Protein AF-A0A8H3IYP2-F1 (afdb_monomer_lite)

Foldseek 3Di:
DQAAPQPRHAQKDFAAPPDDDDDDDDDDDDDDPPGDIKGQWKQFPVRHIHGPVSCLVQDDQQADSPPRDGQWDADPVRDIFGFTWGATPVGTDHRDRCNLVSVVVNVCVVCVLCVLLVVLLVCLLVLVPPVNLVSVVVLVVVPDDPSRDPSLQAFDVSVQRDHSLLSNLVNVNPLSNLVSLQAAAPDDPVLHDVVSVVVCVVSVPDRDDCVVHDGQLCRAGNVRDGSLNSLVVSDDVSVVCSVSVSSHDDPDDDDDDDDDPDDDDDDDDDDDDDDDDDDDDDDDDDDDDDDDDDDDPPVPDDCVVVVVVVVVVVPPD

Radius of gyration: 26.62 Å; chains: 1; bounding box: 70×55×75 Å

Structure (mmCIF, N/CA/C/O backbone):
data_AF-A0A8H3IYP2-F1
#
_entry.id   AF-A0A8H3IYP2-F1
#
loop_
_atom_site.group_PDB
_atom_site.id
_atom_site.type_symbol
_atom_site.label_atom_id
_atom_site.label_alt_id
_atom_site.label_comp_id
_atom_site.label_asym_id
_atom_site.label_entity_id
_atom_site.label_seq_id
_atom_site.pdbx_PDB_ins_code
_atom_site.Cartn_x
_atom_site.Cartn_y
_atom_site.Cartn_z
_atom_site.occupancy
_atom_site.B_iso_or_equiv
_atom_site.auth_seq_id
_atom_site.auth_comp_id
_atom_site.auth_asym_id
_atom_site.auth_atom_id
_atom_site.pdbx_PDB_model_num
ATOM 1 N N . MET A 1 1 ? 21.509 5.510 -29.540 1.00 53.44 1 MET A N 1
ATOM 2 C CA . MET A 1 1 ? 20.209 5.779 -28.902 1.00 53.44 1 MET A CA 1
ATOM 3 C C . MET A 1 1 ? 19.703 4.441 -28.448 1.00 53.44 1 MET A C 1
ATOM 5 O O . MET A 1 1 ? 19.542 3.570 -29.298 1.00 53.44 1 MET A O 1
ATOM 9 N N . ASP A 1 2 ? 19.544 4.271 -27.145 1.00 81.81 2 ASP A N 1
ATOM 10 C CA . ASP A 1 2 ? 18.987 3.042 -26.605 1.00 81.81 2 ASP A CA 1
ATOM 11 C C . ASP A 1 2 ? 17.497 3.020 -26.965 1.00 81.81 2 ASP A C 1
ATOM 13 O O . ASP A 1 2 ? 16.758 3.984 -26.742 1.00 81.81 2 ASP A O 1
ATOM 17 N N . VAL A 1 3 ? 17.093 1.967 -27.671 1.00 94.56 3 VAL A N 1
ATOM 18 C CA . VAL A 1 3 ? 15.732 1.773 -28.180 1.00 94.56 3 VAL A CA 1
ATOM 19 C C . VAL A 1 3 ? 15.100 0.608 -27.443 1.00 94.56 3 VAL A C 1
ATOM 21 O O . VAL A 1 3 ? 15.772 -0.383 -27.153 1.00 94.56 3 VAL A O 1
ATOM 24 N N . CYS A 1 4 ? 13.800 0.697 -27.184 1.00 96.31 4 CYS A N 1
ATOM 25 C CA . CYS A 1 4 ? 13.065 -0.426 -26.627 1.00 96.31 4 CYS A CA 1
ATOM 26 C C . CYS A 1 4 ? 13.088 -1.588 -27.614 1.00 96.31 4 CYS A C 1
ATOM 28 O O . CYS A 1 4 ? 12.770 -1.436 -28.798 1.00 96.31 4 CYS A O 1
ATOM 30 N N . ILE A 1 5 ? 13.436 -2.773 -27.124 1.00 95.31 5 ILE A N 1
ATOM 31 C CA . ILE A 1 5 ? 13.552 -3.950 -27.980 1.00 95.31 5 ILE A CA 1
ATOM 32 C C . ILE A 1 5 ? 12.175 -4.439 -28.459 1.00 95.31 5 ILE A C 1
ATOM 34 O O . ILE A 1 5 ? 12.064 -4.928 -29.587 1.00 95.31 5 ILE A O 1
ATOM 38 N N . THR A 1 6 ? 11.128 -4.231 -27.657 1.00 94.44 6 THR A N 1
ATOM 39 C CA . THR A 1 6 ? 9.745 -4.612 -27.977 1.00 94.44 6 THR A CA 1
ATOM 40 C C . THR A 1 6 ? 9.134 -3.704 -29.043 1.00 94.44 6 THR A C 1
ATOM 42 O O . THR A 1 6 ? 8.748 -4.178 -30.109 1.00 94.44 6 THR A O 1
ATOM 45 N N . CYS A 1 7 ? 9.059 -2.392 -28.794 1.00 95.12 7 CYS A N 1
ATOM 46 C CA . CYS A 1 7 ? 8.334 -1.468 -29.674 1.00 95.12 7 CYS A CA 1
ATOM 47 C C . CYS A 1 7 ? 9.226 -0.747 -30.700 1.00 95.12 7 CYS A C 1
ATOM 49 O O . CYS A 1 7 ? 8.711 -0.062 -31.584 1.00 95.12 7 CYS A O 1
ATOM 51 N N . ARG A 1 8 ? 10.558 -0.887 -30.592 1.00 95.50 8 ARG A N 1
ATOM 52 C CA . ARG A 1 8 ? 11.574 -0.253 -31.458 1.00 95.50 8 ARG A CA 1
ATOM 53 C C . ARG A 1 8 ? 11.562 1.281 -31.458 1.00 95.50 8 ARG A C 1
ATOM 55 O O . ARG A 1 8 ? 12.161 1.888 -32.344 1.00 95.50 8 ARG A O 1
ATOM 62 N N . LYS A 1 9 ? 10.929 1.908 -30.464 1.00 95.00 9 LYS A N 1
ATOM 63 C CA . LYS A 1 9 ? 10.943 3.364 -30.257 1.00 95.00 9 LYS A CA 1
ATOM 64 C C . LYS A 1 9 ? 12.065 3.774 -29.285 1.00 95.00 9 LYS A C 1
ATOM 66 O O . LYS A 1 9 ? 12.528 2.925 -28.517 1.00 95.00 9 LYS A O 1
ATOM 71 N N . PRO A 1 10 ? 12.521 5.041 -29.311 1.00 95.38 10 PRO A N 1
ATOM 72 C CA . PRO A 1 10 ? 13.484 5.554 -28.334 1.00 95.38 10 PRO A CA 1
ATOM 73 C C . PRO A 1 10 ? 12.981 5.385 -26.892 1.00 95.38 10 PRO A C 1
ATOM 75 O O . PRO A 1 10 ? 11.784 5.522 -26.651 1.00 95.38 10 PRO A O 1
ATOM 78 N N . LEU A 1 11 ? 13.882 5.100 -25.946 1.00 95.56 11 LEU A N 1
ATOM 79 C CA . LEU A 1 11 ? 13.580 4.922 -24.511 1.00 95.56 11 LEU A CA 1
ATOM 80 C C . LEU A 1 11 ? 13.362 6.256 -23.783 1.00 95.56 11 LEU A C 1
ATOM 82 O O . LEU A 1 11 ? 14.046 6.586 -22.812 1.00 95.56 11 LEU A O 1
ATOM 86 N N . ILE A 1 12 ? 12.440 7.051 -24.312 1.00 94.44 12 ILE A N 1
ATOM 87 C CA . ILE A 1 12 ? 11.996 8.318 -23.744 1.00 94.44 12 ILE A CA 1
ATOM 88 C C . ILE A 1 12 ? 10.469 8.368 -23.778 1.00 94.44 12 ILE A C 1
ATOM 90 O O . ILE A 1 12 ? 9.851 7.795 -24.680 1.00 94.44 12 ILE A O 1
ATOM 94 N N . LEU A 1 13 ? 9.886 9.078 -22.822 1.00 90.44 13 LEU A N 1
ATOM 95 C CA . LEU A 1 13 ? 8.481 9.467 -22.807 1.00 90.44 13 LEU A CA 1
ATOM 96 C C . LEU A 1 13 ? 8.383 10.961 -23.100 1.00 90.44 13 LEU A C 1
ATOM 98 O O . LEU A 1 13 ? 9.186 11.745 -22.594 1.00 90.44 13 LEU A O 1
ATOM 102 N N . GLU A 1 14 ? 7.412 11.338 -23.924 1.00 89.88 14 GLU A N 1
ATOM 103 C CA . GLU A 1 14 ? 7.020 12.731 -24.142 1.00 89.88 14 GLU A CA 1
ATOM 104 C C . GLU A 1 14 ? 6.009 13.114 -23.055 1.00 89.88 14 GLU A C 1
ATOM 106 O O . GLU A 1 14 ? 5.044 12.386 -22.824 1.00 89.88 14 GLU A O 1
ATOM 111 N N . ILE A 1 15 ? 6.268 14.216 -22.355 1.00 84.81 15 ILE A N 1
ATOM 112 C CA . ILE A 1 15 ? 5.388 14.789 -21.337 1.00 84.81 15 ILE A CA 1
ATOM 113 C C . ILE A 1 15 ? 4.899 16.137 -21.858 1.00 84.81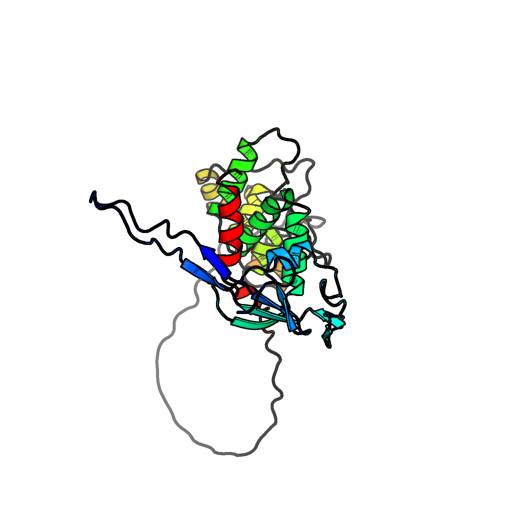 15 ILE A C 1
ATOM 115 O O . ILE A 1 15 ? 5.707 16.987 -22.246 1.00 84.81 15 ILE A O 1
ATOM 119 N N . ASP A 1 16 ? 3.583 16.323 -21.837 1.00 79.69 16 ASP A N 1
ATOM 120 C CA . ASP A 1 16 ? 2.949 17.584 -22.205 1.00 79.69 16 ASP A CA 1
ATOM 121 C C . ASP A 1 16 ? 3.261 18.663 -21.155 1.00 79.69 16 ASP A C 1
ATOM 123 O O . ASP A 1 16 ? 3.161 18.436 -19.947 1.00 79.69 16 ASP A O 1
ATOM 127 N N . SER A 1 17 ? 3.662 19.845 -21.622 1.00 59.38 17 SER A N 1
ATOM 128 C CA . SER A 1 17 ? 4.002 21.009 -20.797 1.00 59.38 17 SER A CA 1
ATOM 129 C C . SER A 1 17 ? 2.741 21.795 -20.402 1.00 59.38 17 SER A C 1
ATOM 131 O O . SER A 1 17 ? 2.656 22.991 -20.661 1.00 59.38 17 SER A O 1
ATOM 133 N N . GLU A 1 18 ? 1.726 21.155 -19.830 1.00 61.28 18 GLU A N 1
ATOM 134 C CA . GLU A 1 18 ? 0.518 21.858 -19.375 1.00 61.28 18 GLU A CA 1
ATOM 135 C C . GLU A 1 18 ? 0.512 21.925 -17.847 1.00 61.28 18 GLU A C 1
ATOM 137 O O . GLU A 1 18 ? 0.140 20.951 -17.204 1.00 61.28 18 GLU A O 1
ATOM 142 N N . ASP A 1 19 ? 1.031 23.035 -17.300 1.00 48.88 19 ASP A N 1
ATOM 143 C CA . ASP A 1 19 ? 0.515 23.762 -16.121 1.00 48.88 19 ASP A CA 1
ATOM 144 C C . ASP A 1 19 ? 1.572 24.762 -15.599 1.00 48.88 19 ASP A C 1
ATOM 146 O O . ASP A 1 19 ? 2.374 24.456 -14.719 1.00 48.88 19 ASP A O 1
ATOM 150 N N . ASP A 1 20 ? 1.563 25.977 -16.155 1.00 44.06 20 ASP A N 1
ATOM 151 C CA . ASP A 1 20 ? 2.059 27.187 -15.482 1.00 44.06 20 ASP A CA 1
ATOM 152 C C . ASP A 1 20 ? 1.095 28.335 -15.862 1.00 44.06 20 ASP A C 1
ATOM 154 O O . ASP A 1 20 ? 1.242 29.008 -16.878 1.00 44.06 20 ASP A O 1
ATOM 158 N N . ASP A 1 21 ? 0.017 28.425 -15.083 1.00 45.16 21 ASP A N 1
ATOM 159 C CA . ASP A 1 21 ? -0.918 29.534 -14.864 1.00 45.16 21 ASP A CA 1
ATOM 160 C C . ASP A 1 21 ? -1.483 30.385 -16.029 1.00 45.16 21 ASP A C 1
ATOM 162 O O . ASP A 1 21 ? -0.825 31.107 -16.778 1.00 45.16 21 ASP A O 1
ATOM 166 N N . GLU A 1 22 ? -2.814 30.436 -16.010 1.00 50.19 22 GLU A N 1
ATOM 167 C CA . GLU A 1 22 ? -3.720 31.420 -16.592 1.00 50.19 22 GLU A CA 1
ATOM 168 C C . GLU A 1 22 ? -3.265 32.886 -16.363 1.00 50.19 22 GLU A C 1
ATOM 170 O O . GLU A 1 22 ? -3.676 33.541 -15.408 1.00 50.19 22 GLU A O 1
ATOM 175 N N . SER A 1 23 ? -2.460 33.472 -17.261 1.00 44.94 23 SER A N 1
ATOM 176 C CA . SER A 1 23 ? -2.461 34.929 -17.475 1.00 44.94 23 SER A CA 1
ATOM 177 C C . SER A 1 23 ? -1.861 35.372 -18.816 1.00 44.94 23 SER A C 1
ATOM 179 O O . SER A 1 23 ? -0.814 34.923 -19.266 1.00 44.94 23 SER A O 1
ATOM 181 N N . THR A 1 24 ? -2.527 36.369 -19.402 1.00 41.47 24 THR A N 1
ATOM 182 C CA . THR A 1 24 ? -2.153 37.203 -20.558 1.00 41.47 24 THR A CA 1
ATOM 183 C C . THR A 1 24 ? -2.273 36.616 -21.967 1.00 41.47 24 THR A C 1
ATOM 185 O O . THR A 1 24 ? -1.383 35.980 -22.515 1.00 41.47 24 THR A O 1
ATOM 188 N N . HIS A 1 25 ? -3.366 37.031 -22.619 1.00 48.06 25 HIS A N 1
ATOM 189 C CA . HIS A 1 25 ? -3.420 37.335 -24.045 1.00 48.06 25 HIS A CA 1
ATOM 190 C C . HIS A 1 25 ? -2.081 37.864 -24.581 1.00 48.06 25 HIS A C 1
ATOM 192 O O . HIS A 1 25 ? -1.650 38.963 -24.226 1.00 48.06 25 HIS A O 1
ATOM 198 N N . SER A 1 26 ? -1.478 37.134 -25.509 1.00 40.88 26 SER A N 1
ATOM 199 C CA . SER A 1 26 ? -0.624 37.700 -26.549 1.00 40.88 26 SER A CA 1
ATOM 200 C C . SER A 1 26 ? -0.686 36.788 -27.763 1.00 40.88 26 SER A C 1
ATOM 202 O O . SER A 1 26 ? -0.233 35.648 -27.748 1.00 40.88 26 SER A O 1
ATOM 204 N N . GLU A 1 27 ? -1.327 37.304 -28.803 1.00 51.56 27 GLU A N 1
ATOM 205 C CA . GLU A 1 27 ? -1.327 36.744 -30.142 1.00 51.56 27 GLU A CA 1
ATOM 206 C C . GLU A 1 27 ? 0.100 36.831 -30.705 1.00 51.56 27 GLU A C 1
ATOM 208 O O . GLU A 1 27 ? 0.514 37.888 -31.170 1.00 51.56 27 GLU A O 1
ATOM 213 N N . ASP A 1 28 ? 0.855 35.734 -30.681 1.00 40.62 28 ASP A N 1
ATOM 214 C CA . ASP A 1 28 ? 1.825 35.459 -31.742 1.00 40.62 28 ASP A CA 1
ATOM 215 C C . ASP A 1 28 ? 2.018 33.951 -31.905 1.00 40.62 28 ASP A C 1
ATOM 217 O O . ASP A 1 28 ? 2.295 33.209 -30.963 1.00 40.62 28 ASP A O 1
ATOM 221 N N . SER A 1 29 ? 1.800 33.484 -33.127 1.00 50.97 29 SER A N 1
ATOM 222 C CA . SER A 1 29 ? 1.869 32.076 -33.486 1.00 50.97 29 SER A CA 1
ATOM 223 C C . SER A 1 29 ? 3.273 31.715 -33.955 1.00 50.97 29 SER A C 1
ATOM 225 O O . SER A 1 29 ? 3.853 32.393 -34.799 1.00 50.97 29 SER A O 1
ATOM 227 N N . SER A 1 30 ? 3.714 30.529 -33.526 1.00 47.69 30 SER A N 1
ATOM 228 C CA . SER A 1 30 ? 4.828 29.713 -34.035 1.00 47.69 30 SER A CA 1
ATOM 229 C C . SER A 1 30 ? 6.214 29.917 -33.394 1.00 47.69 30 SER A C 1
ATOM 231 O O . SER A 1 30 ? 7.026 30.708 -33.865 1.00 47.69 30 SER A O 1
ATOM 233 N N . ARG A 1 31 ? 6.577 29.034 -32.444 1.00 45.34 31 ARG A N 1
ATOM 234 C CA . ARG A 1 31 ? 7.514 27.909 -32.697 1.00 45.34 31 ARG A CA 1
ATOM 235 C C . ARG A 1 31 ? 7.909 27.140 -31.420 1.00 45.34 31 ARG A C 1
ATOM 237 O O . ARG A 1 31 ? 8.557 27.684 -30.539 1.00 45.34 31 ARG A O 1
ATOM 244 N N . SER A 1 32 ? 7.564 25.847 -31.454 1.00 44.62 32 SER A N 1
ATOM 245 C CA . SER A 1 32 ? 8.004 24.711 -30.626 1.00 44.62 32 SER A CA 1
ATOM 246 C C . SER A 1 32 ? 7.851 24.846 -29.113 1.00 44.62 32 SER A C 1
ATOM 248 O O . SER A 1 32 ? 8.834 25.053 -28.405 1.00 44.62 32 SER A O 1
ATOM 250 N N . ASP A 1 33 ? 6.634 24.576 -28.642 1.00 50.75 33 ASP A N 1
ATOM 251 C CA . ASP A 1 33 ? 6.460 23.764 -27.438 1.00 50.75 33 ASP A CA 1
ATOM 252 C C . ASP A 1 33 ? 7.175 22.425 -27.692 1.00 50.75 33 ASP A C 1
ATOM 254 O O . ASP A 1 33 ? 6.684 21.539 -28.394 1.00 50.75 33 ASP A O 1
ATOM 258 N N . ALA A 1 34 ? 8.450 22.361 -27.317 1.00 53.47 34 ALA A N 1
ATOM 259 C CA . ALA A 1 34 ? 9.203 21.124 -27.351 1.00 53.47 34 ALA A CA 1
ATOM 260 C C . ALA A 1 34 ? 8.801 20.376 -26.085 1.00 53.47 34 ALA A C 1
ATOM 262 O O . ALA A 1 34 ? 9.388 20.628 -25.033 1.00 53.47 34 ALA A O 1
ATOM 263 N N . GLY A 1 35 ? 7.779 19.520 -26.199 1.00 63.91 35 GLY A N 1
ATOM 264 C CA . GLY A 1 35 ? 7.311 18.674 -25.104 1.00 63.91 35 GLY A CA 1
ATOM 265 C C . GLY A 1 35 ? 8.494 18.101 -24.326 1.00 63.91 35 GLY A C 1
ATOM 266 O O . GLY A 1 35 ? 9.486 17.635 -24.909 1.00 63.91 35 GLY A O 1
ATOM 267 N N . ARG A 1 36 ? 8.444 18.219 -22.998 1.00 83.69 36 ARG A N 1
ATOM 268 C CA . ARG A 1 36 ? 9.538 17.779 -22.133 1.00 83.69 36 ARG A CA 1
ATOM 269 C C . ARG A 1 36 ? 9.665 16.269 -22.278 1.00 83.69 36 ARG A C 1
ATOM 271 O O . ARG A 1 36 ? 8.714 15.540 -22.032 1.00 83.69 36 ARG A O 1
ATOM 278 N N . THR A 1 37 ? 10.844 15.783 -22.650 1.00 89.69 37 THR A N 1
ATOM 279 C CA . THR A 1 37 ? 11.096 14.337 -22.690 1.00 89.69 37 THR A CA 1
ATOM 280 C C . THR A 1 37 ? 11.787 13.879 -21.417 1.00 89.69 37 THR A C 1
ATOM 282 O O . THR A 1 37 ? 12.681 14.558 -20.906 1.00 89.69 37 THR A O 1
ATOM 285 N N . VAL A 1 38 ? 11.382 12.719 -20.907 1.00 93.00 38 VAL A N 1
ATOM 286 C CA . VAL A 1 38 ? 12.045 12.041 -19.786 1.00 93.00 38 VAL A CA 1
ATOM 287 C C . VAL A 1 38 ? 12.503 10.650 -20.209 1.00 93.00 38 VAL A C 1
ATOM 289 O O . VAL A 1 38 ? 11.898 10.063 -21.107 1.00 93.00 38 VAL A O 1
ATOM 292 N N . PRO A 1 39 ? 13.563 10.095 -19.601 1.00 94.56 39 PRO A N 1
ATOM 293 C CA . PRO A 1 39 ? 13.947 8.708 -19.835 1.00 94.56 39 PRO A CA 1
ATOM 294 C C . PRO A 1 39 ? 12.831 7.727 -19.438 1.00 94.56 39 PRO A C 1
ATOM 296 O O . PRO A 1 39 ? 12.105 7.971 -18.479 1.00 94.56 39 PRO A O 1
ATOM 299 N N . ASP A 1 40 ? 12.734 6.606 -20.151 1.00 95.75 40 ASP A N 1
ATOM 300 C CA . ASP A 1 40 ? 11.951 5.424 -19.757 1.00 95.75 40 ASP A CA 1
ATOM 301 C C . ASP A 1 40 ? 12.688 4.174 -20.233 1.00 95.75 40 ASP A C 1
ATOM 303 O O . ASP A 1 40 ? 12.410 3.611 -21.295 1.00 95.75 40 ASP A O 1
ATOM 307 N N . SER A 1 41 ? 13.724 3.810 -19.477 1.00 96.62 41 SER A N 1
ATOM 308 C CA . SER A 1 41 ? 14.577 2.662 -19.769 1.00 96.62 41 SER A CA 1
ATOM 309 C C . SER A 1 41 ? 14.658 1.734 -18.570 1.00 96.62 41 SER A C 1
ATOM 311 O O . SER A 1 41 ? 15.208 2.096 -17.531 1.00 96.62 41 SER A O 1
ATOM 313 N N . VAL A 1 42 ? 14.216 0.498 -18.774 1.00 96.62 42 VAL A N 1
ATOM 314 C CA . VAL A 1 42 ? 14.491 -0.647 -17.910 1.00 96.62 42 VAL A CA 1
ATOM 315 C C . VAL A 1 42 ? 15.531 -1.531 -18.587 1.00 96.62 42 VAL A C 1
ATOM 317 O O . VAL A 1 42 ? 15.234 -2.190 -19.584 1.00 96.62 42 VAL A O 1
ATOM 320 N N . GLU A 1 43 ? 16.748 -1.553 -18.052 1.00 97.00 43 GLU A N 1
ATOM 321 C CA . GLU A 1 43 ? 17.830 -2.431 -18.504 1.00 97.00 43 GLU A CA 1
ATOM 322 C C . GLU A 1 43 ? 17.920 -3.665 -17.597 1.00 97.00 43 GLU A C 1
ATOM 324 O O . GLU A 1 43 ? 18.298 -3.573 -16.429 1.00 97.00 43 GLU A O 1
ATOM 329 N N . LEU A 1 44 ? 17.589 -4.840 -18.134 1.00 95.75 44 LEU A N 1
ATOM 330 C CA . LEU A 1 44 ? 17.739 -6.110 -17.414 1.00 95.75 44 LEU A CA 1
ATOM 331 C C . LEU A 1 44 ? 19.210 -6.557 -17.375 1.00 95.75 44 LEU A C 1
ATOM 333 O O . LEU A 1 44 ? 20.001 -6.185 -18.235 1.00 95.75 44 LEU A O 1
ATOM 337 N N . THR A 1 45 ? 19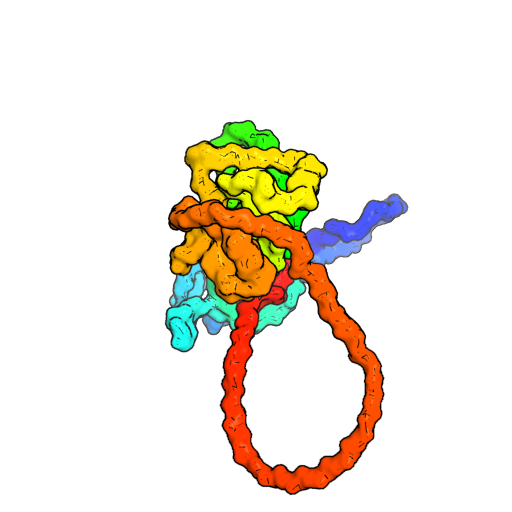.567 -7.473 -16.468 1.00 94.81 45 THR A N 1
ATOM 338 C CA . THR A 1 45 ? 20.939 -8.030 -16.347 1.00 94.81 45 THR A CA 1
ATOM 339 C C . THR A 1 45 ? 21.509 -8.662 -17.623 1.00 94.81 45 THR A C 1
ATOM 341 O O . THR A 1 45 ? 22.723 -8.797 -17.760 1.00 94.81 45 THR A O 1
ATOM 344 N N . CYS A 1 46 ? 20.651 -9.054 -18.566 1.00 94.44 46 CYS A N 1
ATOM 345 C CA . CYS A 1 46 ? 21.052 -9.559 -19.878 1.00 94.44 46 CYS A CA 1
ATOM 346 C C . CYS A 1 46 ? 21.402 -8.452 -20.897 1.00 94.44 46 CYS A C 1
ATOM 348 O O . CYS A 1 46 ? 21.719 -8.774 -22.041 1.00 94.44 46 CYS A O 1
ATOM 350 N N . GLY A 1 47 ? 21.316 -7.174 -20.512 1.00 94.75 47 GLY A N 1
ATOM 351 C CA . GLY A 1 47 ? 21.555 -6.003 -21.364 1.00 94.75 47 GLY A CA 1
ATOM 352 C C . GLY A 1 47 ? 20.395 -5.658 -22.304 1.00 94.75 47 GLY A C 1
ATOM 353 O O . GLY A 1 47 ? 20.556 -4.873 -23.233 1.00 94.75 47 GLY A O 1
ATOM 354 N N . CYS A 1 48 ? 19.225 -6.280 -22.129 1.00 95.56 48 CYS A N 1
ATOM 355 C CA . CYS A 1 48 ? 18.035 -5.933 -22.903 1.00 95.56 48 CYS A CA 1
ATOM 356 C C . CYS A 1 48 ? 17.335 -4.717 -22.287 1.00 95.56 48 CYS A C 1
ATOM 358 O O . CYS A 1 48 ? 17.077 -4.715 -21.084 1.00 95.56 48 CYS A O 1
ATOM 360 N N . HIS A 1 49 ? 16.987 -3.738 -23.128 1.00 96.75 49 HIS A N 1
ATOM 361 C CA . HIS A 1 49 ? 16.305 -2.513 -22.719 1.00 96.75 49 HIS A CA 1
ATOM 362 C C . HIS A 1 49 ? 14.839 -2.481 -23.159 1.00 96.75 49 HIS A C 1
ATOM 364 O O . HIS A 1 49 ? 14.502 -2.788 -24.312 1.00 96.75 49 HIS A O 1
ATOM 370 N N . PHE A 1 50 ? 13.975 -2.036 -22.254 1.00 96.56 50 PHE A N 1
ATOM 371 C CA . PHE A 1 50 ? 12.535 -1.938 -22.460 1.00 96.56 50 PHE A CA 1
ATOM 372 C C . PHE A 1 50 ? 11.994 -0.605 -21.939 1.00 96.56 50 PHE A C 1
ATOM 374 O O . PHE A 1 50 ? 12.529 -0.072 -20.972 1.00 96.56 50 PHE A O 1
ATOM 381 N N . HIS A 1 51 ? 10.910 -0.103 -22.540 1.00 96.38 51 HIS A N 1
ATOM 382 C CA . HIS A 1 51 ? 9.999 0.796 -21.823 1.00 96.38 51 HIS A CA 1
ATOM 383 C C . HIS A 1 51 ? 9.344 0.024 -20.680 1.00 96.38 51 HIS A C 1
ATOM 385 O O . HIS A 1 51 ? 9.105 -1.181 -20.833 1.00 96.38 51 HIS A O 1
ATOM 391 N N . TRP A 1 52 ? 8.998 0.704 -19.589 1.00 94.38 52 TRP A N 1
ATOM 392 C CA . TRP A 1 52 ? 8.307 0.082 -18.458 1.00 94.38 52 TRP A CA 1
ATOM 393 C C . TRP A 1 52 ? 7.055 -0.704 -18.891 1.00 94.38 52 TRP A C 1
ATOM 395 O O . TRP A 1 52 ? 6.965 -1.904 -18.629 1.00 94.38 52 TRP A O 1
ATOM 405 N N . GLU A 1 53 ? 6.144 -0.077 -19.647 1.00 93.62 53 GLU A N 1
ATOM 406 C CA . GLU A 1 53 ? 4.900 -0.731 -20.100 1.00 93.62 53 GLU A CA 1
ATOM 407 C C . GLU A 1 53 ? 5.185 -1.919 -21.036 1.00 93.62 53 GLU A C 1
ATOM 409 O O . GLU A 1 53 ? 4.567 -2.974 -20.924 1.00 93.62 53 GLU A O 1
ATOM 414 N N . CYS A 1 54 ? 6.185 -1.797 -21.919 1.00 95.06 54 CYS A N 1
ATOM 415 C CA . CYS A 1 54 ? 6.566 -2.880 -22.831 1.00 95.06 54 CYS A CA 1
ATOM 416 C C . CYS A 1 54 ? 7.122 -4.105 -22.097 1.00 95.06 54 CYS A C 1
ATOM 418 O O . CYS A 1 54 ? 6.934 -5.230 -22.562 1.00 95.06 54 CYS A O 1
ATOM 420 N N . LEU A 1 55 ? 7.856 -3.894 -21.000 1.00 94.62 55 LEU A N 1
ATOM 421 C CA . LEU A 1 55 ? 8.304 -4.990 -20.149 1.00 94.62 55 LEU A CA 1
ATOM 422 C C . LEU A 1 55 ? 7.117 -5.596 -19.406 1.00 94.62 55 LEU A C 1
ATOM 424 O O . LEU A 1 55 ? 6.984 -6.815 -19.409 1.00 94.62 55 LEU A O 1
ATOM 428 N N . LEU A 1 56 ? 6.261 -4.760 -18.812 1.00 92.31 56 LEU A N 1
ATOM 429 C CA . LEU A 1 56 ? 5.098 -5.195 -18.040 1.00 92.31 56 LEU A CA 1
ATOM 430 C C . LEU A 1 56 ? 4.151 -6.077 -18.869 1.00 92.31 56 LEU A C 1
ATOM 432 O O . LEU A 1 56 ? 3.704 -7.113 -18.386 1.00 92.31 56 LEU A O 1
ATOM 436 N N . ASP A 1 57 ? 3.910 -5.713 -20.130 1.00 91.44 57 ASP A N 1
ATOM 437 C CA . ASP A 1 57 ? 3.070 -6.475 -21.063 1.00 91.44 57 ASP A CA 1
ATOM 438 C C . ASP A 1 57 ? 3.647 -7.836 -21.456 1.00 91.44 57 ASP A C 1
ATOM 440 O O . ASP A 1 57 ? 2.907 -8.793 -21.686 1.00 91.44 57 ASP A O 1
ATOM 444 N N . ALA A 1 58 ? 4.970 -7.919 -21.580 1.00 86.94 58 ALA A N 1
ATOM 445 C CA . ALA A 1 58 ? 5.656 -9.111 -22.065 1.00 86.94 58 ALA A CA 1
ATOM 446 C C . ALA A 1 58 ? 6.203 -9.994 -20.933 1.00 86.94 58 ALA A C 1
ATOM 448 O O . ALA A 1 58 ? 6.747 -11.066 -21.202 1.00 86.94 58 ALA A O 1
ATOM 449 N N . TYR A 1 59 ? 6.118 -9.538 -19.682 1.00 79.94 59 TYR A N 1
ATOM 450 C CA . TYR A 1 59 ? 6.802 -10.155 -18.557 1.00 79.94 59 TYR A CA 1
ATOM 451 C C . TYR A 1 59 ? 6.350 -11.601 -18.326 1.00 79.94 59 TYR A C 1
ATOM 453 O O . TYR A 1 59 ? 5.171 -11.906 -18.143 1.00 79.94 59 TYR A O 1
ATOM 461 N N . SER A 1 60 ? 7.340 -12.492 -18.278 1.00 76.88 60 SER A N 1
ATOM 462 C CA . SER A 1 60 ? 7.207 -13.871 -17.820 1.00 76.88 60 SER A CA 1
ATOM 463 C C . SER A 1 60 ? 8.152 -14.066 -16.635 1.00 76.88 60 SER A C 1
ATOM 465 O O . SER A 1 60 ? 9.287 -13.594 -16.681 1.00 76.88 60 SER A O 1
ATOM 467 N N . MET A 1 61 ? 7.678 -14.708 -15.561 1.00 76.56 61 MET A N 1
ATOM 468 C CA . MET A 1 61 ? 8.245 -14.597 -14.205 1.00 76.56 61 MET A CA 1
ATOM 469 C C . MET A 1 61 ? 9.782 -14.624 -14.094 1.00 76.56 61 MET A C 1
ATOM 471 O O . MET A 1 61 ? 10.352 -13.860 -13.318 1.00 76.56 61 MET A O 1
ATOM 475 N N . ASN A 1 62 ? 10.466 -15.497 -14.830 1.00 87.69 62 ASN A N 1
ATOM 476 C CA . ASN A 1 62 ? 11.893 -15.770 -14.652 1.00 87.69 62 ASN A CA 1
ATOM 477 C C . ASN A 1 62 ? 12.760 -15.560 -15.902 1.00 87.69 62 ASN A C 1
ATOM 479 O O . ASN A 1 62 ? 13.984 -15.683 -15.804 1.00 87.69 62 ASN A O 1
ATOM 483 N N . GLU A 1 63 ? 12.173 -15.218 -17.048 1.00 93.06 63 GLU A N 1
ATOM 484 C CA . GLU A 1 63 ? 12.877 -15.141 -18.331 1.00 93.06 63 GLU A CA 1
ATOM 485 C C . GLU A 1 63 ? 12.700 -13.778 -19.005 1.00 93.06 63 GLU A C 1
ATOM 487 O O . GLU A 1 63 ? 11.624 -13.178 -19.001 1.00 93.06 63 GLU A O 1
ATOM 492 N N . CYS A 1 64 ? 13.779 -13.292 -19.623 1.00 93.81 64 CYS A N 1
ATOM 493 C CA . CYS A 1 64 ? 13.739 -12.101 -20.458 1.00 93.81 64 CYS A CA 1
ATOM 494 C C . CYS A 1 64 ? 12.848 -12.357 -21.686 1.00 93.81 64 CYS A C 1
ATOM 496 O O . CYS A 1 64 ? 13.166 -13.256 -22.472 1.00 93.81 64 CYS A O 1
ATOM 498 N N . PRO A 1 65 ? 11.819 -11.526 -21.938 1.00 92.88 65 PRO A N 1
ATOM 499 C CA . PRO A 1 65 ? 10.876 -11.749 -23.036 1.00 92.88 65 PRO A CA 1
ATOM 500 C C . PRO A 1 65 ? 11.500 -11.619 -24.431 1.00 92.88 65 PRO A C 1
ATOM 502 O O . PRO A 1 65 ? 10.915 -12.057 -25.416 1.00 92.88 65 PRO A O 1
ATOM 505 N N . ASN A 1 66 ? 12.690 -11.020 -24.535 1.00 93.94 66 ASN A N 1
ATOM 506 C CA . ASN A 1 66 ? 13.396 -10.881 -25.804 1.00 93.94 66 ASN A CA 1
ATOM 507 C C . ASN A 1 66 ? 14.368 -12.038 -26.085 1.00 93.94 66 ASN A C 1
ATOM 509 O O . ASN A 1 66 ? 14.336 -12.626 -27.162 1.00 93.94 66 ASN A O 1
ATOM 513 N N . CYS A 1 67 ? 15.279 -12.334 -25.154 1.00 94.00 67 CYS A N 1
ATOM 514 C CA . CYS A 1 67 ? 16.385 -13.265 -25.402 1.00 94.00 67 CYS A CA 1
ATOM 515 C C . CYS A 1 67 ? 16.249 -14.617 -24.688 1.00 94.00 67 CYS A C 1
ATOM 517 O O . CYS A 1 67 ? 17.101 -15.480 -24.889 1.00 94.00 67 CYS A O 1
ATOM 519 N N . GLY A 1 68 ? 15.224 -14.804 -23.847 1.00 92.19 68 GLY A N 1
ATOM 520 C CA . GLY A 1 68 ? 15.015 -16.028 -23.064 1.00 92.19 68 GLY A CA 1
ATOM 521 C C . GLY A 1 68 ? 16.049 -16.252 -21.956 1.00 92.19 68 GLY A C 1
ATOM 522 O O . GLY A 1 68 ? 16.104 -17.326 -21.366 1.00 92.19 68 GLY A O 1
ATOM 523 N N . ALA A 1 69 ? 16.909 -15.268 -21.672 1.00 93.19 69 ALA A N 1
ATOM 524 C CA . ALA A 1 69 ? 17.863 -15.371 -20.575 1.00 93.19 69 ALA A CA 1
ATOM 525 C C . ALA A 1 69 ? 17.126 -15.414 -19.231 1.00 93.19 69 ALA A C 1
ATOM 527 O O . ALA A 1 69 ? 16.189 -14.648 -19.013 1.00 93.19 69 ALA A O 1
ATOM 528 N N . HIS A 1 70 ? 17.589 -16.261 -18.317 1.00 93.38 70 HIS A N 1
ATOM 529 C CA . HIS A 1 70 ? 17.081 -16.299 -16.951 1.00 93.38 70 HIS A CA 1
ATOM 530 C C . HIS A 1 70 ? 17.500 -15.025 -16.199 1.00 93.38 70 HIS A C 1
ATOM 532 O O . HIS A 1 70 ? 18.696 -14.771 -16.041 1.00 93.38 70 HIS A O 1
ATOM 538 N N . ILE A 1 71 ? 16.531 -14.223 -15.752 1.00 92.88 71 ILE A N 1
ATOM 539 C CA . ILE A 1 71 ? 16.763 -12.885 -15.168 1.00 92.88 71 ILE A CA 1
ATOM 540 C C . ILE A 1 71 ? 16.604 -12.834 -13.647 1.00 92.88 71 ILE A C 1
ATOM 542 O O . ILE A 1 71 ? 16.990 -11.838 -13.034 1.00 92.88 71 ILE A O 1
ATOM 546 N N . THR A 1 72 ? 16.078 -13.891 -13.025 1.00 92.88 72 THR A N 1
ATOM 547 C CA . THR A 1 72 ? 15.934 -13.946 -11.567 1.00 92.88 72 THR A CA 1
ATOM 548 C C . THR A 1 72 ? 17.221 -14.414 -10.890 1.00 92.88 72 THR A C 1
ATOM 550 O O . THR A 1 72 ? 17.977 -15.250 -11.398 1.00 92.88 72 THR A O 1
ATOM 553 N N . ARG A 1 73 ? 17.461 -13.881 -9.694 1.00 90.81 73 ARG A N 1
ATOM 554 C CA . ARG A 1 73 ? 18.513 -14.299 -8.765 1.00 90.81 73 ARG A CA 1
ATOM 555 C C . ARG A 1 73 ? 17.870 -14.645 -7.428 1.00 90.81 73 ARG A C 1
ATOM 557 O O . ARG A 1 73 ? 16.891 -14.027 -7.038 1.00 90.81 73 ARG A O 1
ATOM 564 N N . VAL A 1 74 ? 18.443 -15.609 -6.713 1.00 90.19 74 VAL A N 1
ATOM 565 C CA . VAL A 1 74 ? 18.017 -15.953 -5.350 1.00 90.19 74 VAL A CA 1
ATOM 566 C C . VAL A 1 74 ? 18.940 -15.253 -4.349 1.00 90.19 74 VAL A C 1
ATOM 568 O O . VAL A 1 74 ? 20.167 -15.305 -4.488 1.00 90.19 74 VAL A O 1
ATOM 571 N N . THR A 1 75 ? 18.368 -14.541 -3.381 1.00 89.25 75 THR A N 1
ATOM 572 C CA . THR A 1 75 ? 19.096 -13.930 -2.259 1.00 89.25 75 THR A CA 1
ATOM 573 C C . THR A 1 75 ? 19.615 -15.004 -1.295 1.00 89.25 75 THR A C 1
ATOM 575 O O . THR A 1 75 ? 19.223 -16.169 -1.340 1.00 89.25 75 THR A O 1
ATOM 578 N N . SER A 1 76 ? 20.474 -14.617 -0.350 1.00 85.62 76 SER A N 1
ATOM 579 C CA . SER A 1 76 ? 20.882 -15.507 0.748 1.00 85.62 76 SER A CA 1
ATOM 580 C C . SER A 1 76 ? 19.723 -15.927 1.662 1.00 85.62 76 SER A C 1
ATOM 582 O O . SER A 1 76 ? 19.840 -16.935 2.350 1.00 85.62 76 SER A O 1
ATOM 584 N N . THR A 1 77 ? 18.627 -15.160 1.680 1.00 85.88 77 THR A N 1
ATOM 585 C CA . THR A 1 77 ? 17.391 -15.452 2.426 1.00 85.88 77 THR A CA 1
ATOM 586 C C . THR A 1 77 ? 16.452 -16.397 1.668 1.00 85.88 77 THR A C 1
ATOM 588 O O . THR A 1 77 ? 15.472 -16.857 2.244 1.00 85.88 77 THR A O 1
ATOM 591 N N . GLY A 1 78 ? 16.769 -16.746 0.414 1.00 86.88 78 GLY A N 1
ATOM 592 C CA . GLY A 1 78 ? 15.949 -17.623 -0.427 1.00 86.88 78 GLY A CA 1
ATOM 593 C C . GLY A 1 78 ? 14.886 -16.894 -1.255 1.00 86.88 78 GLY A C 1
ATOM 594 O O . GLY A 1 78 ? 14.123 -17.546 -1.963 1.00 86.88 78 GLY A O 1
ATOM 595 N N . GLU A 1 79 ? 14.844 -15.564 -1.199 1.00 87.62 79 GLU A N 1
ATOM 596 C CA . GLU A 1 79 ? 13.900 -14.733 -1.950 1.00 87.62 79 GLU A CA 1
ATOM 597 C C . GLU A 1 79 ? 14.367 -14.558 -3.397 1.00 87.62 79 GLU A C 1
ATOM 599 O O . GLU A 1 79 ? 15.565 -14.453 -3.675 1.00 87.62 79 GLU A O 1
ATOM 604 N N . GLN A 1 80 ? 13.418 -14.538 -4.332 1.00 91.56 80 GLN A N 1
ATOM 605 C CA . GLN A 1 80 ? 13.699 -14.236 -5.732 1.00 91.56 80 GLN A CA 1
ATOM 606 C C . GLN A 1 80 ? 13.683 -12.725 -5.951 1.00 91.56 80 GLN A C 1
ATOM 608 O O . GLN A 1 80 ? 12.830 -12.031 -5.414 1.00 91.56 80 GLN A O 1
ATOM 613 N N . GLN A 1 81 ? 14.627 -12.251 -6.755 1.00 93.75 81 GLN A N 1
ATOM 614 C CA . GLN A 1 81 ? 14.785 -10.848 -7.135 1.00 93.75 81 GLN A CA 1
ATOM 615 C C . GLN A 1 81 ? 15.109 -10.759 -8.626 1.00 93.75 81 GLN A C 1
ATOM 617 O O . GLN A 1 81 ? 15.754 -11.657 -9.185 1.00 93.75 81 GLN A O 1
ATOM 622 N N . ILE A 1 82 ? 14.716 -9.658 -9.257 1.00 93.94 82 ILE A N 1
ATOM 623 C CA . ILE A 1 82 ? 15.081 -9.316 -10.635 1.00 93.94 82 ILE A CA 1
ATOM 624 C C . ILE A 1 82 ? 15.809 -7.984 -10.580 1.00 93.94 82 ILE A C 1
ATOM 626 O O . ILE A 1 82 ? 15.199 -6.945 -10.367 1.00 93.94 82 ILE A O 1
ATOM 630 N N . LEU A 1 83 ? 17.123 -8.016 -10.778 1.00 95.62 83 LEU A N 1
ATOM 631 C CA . LEU A 1 83 ? 17.932 -6.803 -10.741 1.00 95.62 83 LEU A CA 1
ATOM 632 C C . LEU A 1 83 ? 17.927 -6.109 -12.106 1.00 95.62 83 LEU A C 1
ATOM 634 O O . LEU A 1 83 ? 18.141 -6.752 -13.135 1.00 95.62 83 LEU A O 1
ATOM 638 N N . CYS A 1 84 ? 17.724 -4.797 -12.116 1.00 95.69 84 CYS A N 1
ATOM 639 C CA . CYS A 1 84 ? 17.792 -3.979 -13.323 1.00 95.69 84 CYS A CA 1
ATOM 640 C C . CYS A 1 84 ? 18.420 -2.610 -13.047 1.00 95.69 84 CYS A C 1
ATOM 642 O O . CYS A 1 84 ? 18.467 -2.162 -11.899 1.00 95.69 84 CYS A O 1
ATOM 644 N N . ASN A 1 85 ? 18.826 -1.914 -14.107 1.00 97.25 85 ASN A N 1
ATOM 645 C CA . ASN A 1 85 ? 19.035 -0.472 -14.049 1.00 97.25 85 ASN A CA 1
ATOM 646 C C . ASN A 1 85 ? 17.771 0.218 -14.572 1.00 97.25 85 ASN A C 1
ATOM 648 O O . ASN A 1 85 ? 17.378 0.014 -15.723 1.00 97.25 85 ASN A O 1
ATOM 652 N N . LEU A 1 86 ? 17.128 1.017 -13.723 1.00 96.62 86 LEU A N 1
ATOM 653 C CA . LEU A 1 86 ? 15.946 1.800 -14.073 1.00 96.62 86 LEU A CA 1
ATOM 654 C C . LEU A 1 86 ? 16.357 3.258 -14.261 1.00 96.62 86 LEU A C 1
ATOM 656 O O . LEU A 1 86 ? 16.915 3.856 -13.349 1.00 96.62 86 LEU A O 1
ATOM 660 N N . ASN A 1 87 ? 16.074 3.840 -15.421 1.00 96.44 87 ASN A N 1
ATOM 661 C CA . ASN A 1 87 ? 16.276 5.262 -15.675 1.00 96.44 87 ASN A CA 1
ATOM 662 C C . ASN A 1 87 ? 14.940 5.901 -16.051 1.00 96.44 87 ASN A C 1
ATOM 664 O O . ASN A 1 87 ? 14.384 5.585 -17.106 1.00 96.44 87 ASN A O 1
ATOM 668 N N . ASN A 1 88 ? 14.439 6.775 -15.181 1.00 93.56 88 ASN A N 1
ATOM 669 C CA . ASN A 1 88 ? 13.169 7.476 -15.352 1.00 93.56 88 ASN A CA 1
ATOM 670 C C . ASN A 1 88 ? 13.278 8.951 -14.921 1.00 93.56 88 ASN A C 1
ATOM 672 O O . ASN A 1 88 ? 14.378 9.473 -14.737 1.00 93.56 88 ASN A O 1
ATOM 676 N N . GLU A 1 89 ? 12.147 9.642 -14.754 1.00 92.31 89 GLU A N 1
ATOM 677 C CA . GLU A 1 89 ? 12.109 11.030 -14.261 1.00 92.31 89 GLU A CA 1
ATOM 678 C C . GLU A 1 89 ? 12.823 11.219 -12.906 1.00 92.31 89 GLU A C 1
ATOM 680 O O . GLU A 1 89 ? 13.411 12.270 -12.658 1.00 92.31 89 GLU A O 1
ATOM 685 N N . GLY A 1 90 ? 12.838 10.188 -12.056 1.00 90.50 90 GLY A N 1
ATOM 686 C CA . GLY A 1 90 ? 13.553 10.173 -10.778 1.00 90.50 90 GLY A CA 1
ATOM 687 C C . GLY A 1 90 ? 15.065 9.941 -10.893 1.00 90.50 90 GLY A C 1
ATOM 688 O O . GLY A 1 90 ? 15.747 9.876 -9.869 1.00 90.50 90 GLY A O 1
ATOM 689 N N . GLY A 1 91 ? 15.595 9.817 -12.112 1.00 94.00 91 GLY A N 1
ATOM 690 C CA . GLY A 1 91 ? 16.999 9.540 -12.398 1.00 94.00 91 GLY A CA 1
ATOM 691 C C . GLY A 1 91 ? 17.322 8.050 -12.531 1.00 94.00 91 GLY A C 1
ATOM 692 O O . GLY A 1 91 ? 16.440 7.194 -12.603 1.00 94.00 91 GLY A O 1
ATOM 693 N N . LEU A 1 92 ? 18.623 7.749 -12.586 1.00 96.12 92 LEU A N 1
ATOM 694 C CA . LEU A 1 92 ? 19.143 6.390 -12.717 1.00 96.12 92 LEU A CA 1
ATOM 695 C C . LEU A 1 92 ? 19.214 5.693 -11.351 1.00 96.12 92 LEU A C 1
ATOM 697 O O . LEU A 1 92 ? 19.857 6.180 -10.422 1.00 96.12 92 LEU A O 1
ATOM 701 N N . GLN A 1 93 ? 18.605 4.516 -11.267 1.00 97.06 93 GLN A N 1
ATOM 702 C CA . GLN A 1 93 ? 18.633 3.605 -10.130 1.00 97.06 93 GLN A CA 1
ATOM 703 C C . GLN A 1 93 ? 19.293 2.296 -10.575 1.00 97.06 93 GLN A C 1
ATOM 705 O O . GLN A 1 93 ? 18.696 1.502 -11.303 1.00 97.06 93 GLN A O 1
ATOM 710 N N . GLU A 1 94 ? 20.545 2.087 -10.173 1.00 97.12 94 GLU A N 1
ATOM 711 C CA . GLU A 1 94 ? 21.323 0.899 -10.538 1.00 97.12 94 GLU A CA 1
ATOM 712 C C . GLU A 1 94 ? 21.040 -0.272 -9.592 1.00 97.12 94 GLU A C 1
ATOM 714 O O . GLU A 1 94 ? 20.961 -0.096 -8.374 1.00 97.12 94 GLU A O 1
ATOM 719 N N . GLY A 1 95 ? 20.936 -1.484 -10.143 1.00 95.06 95 GLY A N 1
ATOM 720 C CA . GLY A 1 95 ? 20.743 -2.703 -9.351 1.00 95.06 95 GLY A CA 1
ATOM 721 C C . GLY A 1 95 ? 19.455 -2.719 -8.520 1.00 95.06 95 GLY A C 1
ATOM 722 O O . GLY A 1 95 ? 19.435 -3.326 -7.449 1.00 95.06 95 GLY A O 1
ATOM 723 N N . LEU A 1 96 ? 18.399 -2.053 -8.994 1.00 96.00 96 LEU A N 1
ATOM 724 C CA . LEU A 1 96 ? 17.072 -2.077 -8.385 1.00 96.00 96 LEU A CA 1
ATOM 725 C C . LEU A 1 96 ? 16.465 -3.476 -8.521 1.00 96.00 96 LEU A C 1
ATOM 727 O O . LEU A 1 96 ? 16.462 -4.034 -9.617 1.00 96.00 96 LEU A O 1
ATOM 731 N N . ASP A 1 97 ? 15.907 -4.015 -7.435 1.00 95.06 97 ASP A N 1
ATOM 732 C CA . ASP A 1 97 ? 15.018 -5.172 -7.526 1.00 95.06 97 ASP A CA 1
ATOM 733 C C . ASP A 1 97 ? 13.643 -4.725 -8.036 1.00 95.06 97 ASP A C 1
ATOM 735 O O . ASP A 1 97 ? 12.852 -4.126 -7.307 1.00 95.06 97 ASP A O 1
ATOM 739 N N . ILE A 1 98 ? 13.381 -4.981 -9.315 1.00 94.38 98 ILE A N 1
ATOM 740 C CA . ILE A 1 98 ? 12.151 -4.579 -10.008 1.00 94.38 98 ILE A CA 1
ATOM 741 C C . ILE A 1 98 ? 11.016 -5.588 -9.811 1.00 94.38 98 ILE A C 1
ATOM 743 O O . ILE A 1 98 ? 9.874 -5.305 -10.170 1.00 94.38 98 ILE A O 1
ATOM 747 N N . MET A 1 99 ? 11.306 -6.769 -9.250 1.00 93.25 99 MET A N 1
ATOM 748 C CA . MET A 1 99 ? 10.330 -7.852 -9.113 1.00 93.25 99 MET A CA 1
ATOM 749 C C . MET A 1 99 ? 9.096 -7.449 -8.286 1.00 93.25 99 MET A C 1
ATOM 751 O O . MET A 1 99 ? 7.989 -7.702 -8.765 1.00 93.25 99 MET A O 1
ATOM 755 N N . PRO A 1 100 ? 9.219 -6.767 -7.126 1.00 91.44 100 PRO A N 1
ATOM 756 C CA . PRO A 1 100 ? 8.051 -6.293 -6.381 1.00 91.44 100 PRO A CA 1
ATOM 757 C C . PRO A 1 100 ? 7.166 -5.345 -7.201 1.00 91.44 100 PRO A C 1
ATOM 759 O O . PRO A 1 100 ? 5.945 -5.483 -7.193 1.00 91.44 100 PRO A O 1
ATOM 762 N N . LEU A 1 101 ? 7.780 -4.443 -7.976 1.00 92.31 101 LEU A N 1
ATOM 763 C CA . LEU A 1 101 ? 7.063 -3.471 -8.806 1.00 92.31 101 LEU A CA 1
ATOM 764 C C . LEU A 1 101 ? 6.318 -4.149 -9.964 1.00 92.31 101 LEU A C 1
ATOM 766 O O . LEU A 1 101 ? 5.193 -3.773 -10.282 1.00 92.31 101 LEU A O 1
ATOM 770 N N . LEU A 1 102 ? 6.923 -5.168 -10.587 1.00 92.50 102 LEU A N 1
ATOM 771 C CA . LEU A 1 102 ? 6.276 -5.951 -11.645 1.00 92.50 102 LEU A CA 1
ATOM 772 C C . LEU A 1 102 ? 5.089 -6.756 -11.112 1.00 92.50 102 LEU A C 1
ATOM 774 O O . LEU A 1 102 ? 4.046 -6.803 -11.764 1.00 92.50 102 LEU A O 1
ATOM 778 N N . ILE A 1 103 ? 5.236 -7.377 -9.937 1.00 90.88 103 ILE A N 1
ATOM 779 C CA . ILE A 1 103 ? 4.153 -8.122 -9.279 1.00 90.88 103 ILE A CA 1
ATOM 780 C C . ILE A 1 103 ? 2.980 -7.187 -9.000 1.00 90.88 103 ILE A C 1
ATOM 782 O O . ILE A 1 103 ? 1.848 -7.486 -9.376 1.00 90.88 103 ILE A O 1
ATOM 786 N N . GLU A 1 104 ? 3.260 -6.040 -8.387 1.00 90.94 104 GLU A N 1
ATOM 787 C CA . GLU A 1 104 ? 2.249 -5.049 -8.050 1.00 90.94 104 GLU A CA 1
ATOM 788 C C . GLU A 1 104 ? 1.534 -4.506 -9.292 1.00 90.94 104 GLU A C 1
ATOM 790 O O . GLU A 1 104 ? 0.303 -4.542 -9.363 1.00 90.94 104 GLU A O 1
ATOM 795 N N . ALA A 1 105 ? 2.284 -4.051 -10.297 1.00 90.88 105 ALA A N 1
ATOM 796 C CA . ALA A 1 105 ? 1.708 -3.492 -11.515 1.00 90.88 105 ALA A CA 1
ATOM 797 C C . ALA A 1 105 ? 0.896 -4.536 -12.301 1.00 90.88 105 ALA A C 1
ATOM 799 O O . ALA A 1 105 ? -0.192 -4.230 -12.793 1.00 90.88 105 ALA A O 1
ATOM 800 N N . SER A 1 106 ? 1.372 -5.783 -12.368 1.00 90.38 106 SER A N 1
ATOM 801 C CA . SER A 1 106 ? 0.651 -6.892 -13.004 1.00 90.38 106 SER A CA 1
ATOM 802 C C . SER A 1 106 ? -0.649 -7.229 -12.264 1.00 90.38 106 SER A C 1
ATOM 804 O O . SER A 1 106 ? -1.708 -7.382 -12.885 1.00 90.38 106 SER A O 1
ATOM 806 N N . TYR A 1 107 ? -0.612 -7.255 -10.929 1.00 90.62 107 TYR A N 1
ATOM 807 C CA . TYR A 1 107 ? -1.800 -7.466 -10.102 1.00 90.62 107 TYR A CA 1
ATOM 808 C C . TYR A 1 107 ? -2.819 -6.329 -10.294 1.00 90.62 107 TYR A C 1
ATOM 810 O O . TYR A 1 107 ? -3.985 -6.594 -10.568 1.00 90.62 107 TYR A O 1
ATOM 818 N N . MET A 1 108 ? -2.383 -5.065 -10.290 1.00 90.19 108 MET A N 1
ATOM 819 C CA . MET A 1 108 ? -3.241 -3.883 -10.506 1.00 90.19 108 MET A CA 1
ATOM 820 C C . MET A 1 108 ? -3.803 -3.741 -11.923 1.00 90.19 108 MET A C 1
ATOM 822 O O . MET A 1 108 ? -4.806 -3.045 -12.138 1.00 90.19 108 MET A O 1
ATOM 826 N N . LYS A 1 109 ? -3.149 -4.359 -12.907 1.00 88.50 109 LYS A N 1
ATOM 827 C CA . LYS A 1 109 ? -3.664 -4.486 -14.272 1.00 88.50 109 LYS A CA 1
ATOM 828 C C . LYS A 1 109 ? -4.754 -5.553 -14.356 1.00 88.50 109 LYS A C 1
ATOM 830 O O . LYS A 1 109 ? -5.727 -5.359 -15.079 1.00 88.50 109 LYS A O 1
ATOM 835 N N . THR A 1 110 ? -4.595 -6.636 -13.599 1.00 90.19 110 THR A N 1
ATOM 836 C CA . THR A 1 110 ? -5.523 -7.775 -13.571 1.00 90.19 110 THR A CA 1
ATOM 837 C C . THR A 1 110 ? -6.774 -7.491 -12.738 1.00 90.19 110 THR A C 1
ATOM 839 O O . THR A 1 110 ? -7.864 -7.858 -13.163 1.00 90.19 110 THR A O 1
ATOM 842 N N . TYR A 1 111 ? -6.620 -6.802 -11.604 1.00 90.38 111 TYR A N 1
ATOM 843 C CA . TYR A 1 111 ? -7.687 -6.495 -10.645 1.00 90.38 111 TYR A CA 1
ATOM 844 C C . TYR A 1 111 ? -7.815 -4.975 -10.449 1.00 90.38 111 TYR A C 1
ATOM 846 O O . TYR A 1 111 ? -7.372 -4.421 -9.438 1.00 90.38 111 TYR A O 1
ATOM 854 N N . PRO A 1 112 ? -8.329 -4.238 -11.450 1.00 89.50 112 PRO A N 1
ATOM 855 C CA . PRO A 1 112 ? -8.468 -2.788 -11.364 1.00 89.50 112 PRO A CA 1
ATOM 856 C C . PRO A 1 112 ? -9.430 -2.319 -10.260 1.00 89.50 112 PRO A C 1
ATOM 858 O O . PRO A 1 112 ? -9.280 -1.194 -9.787 1.00 89.50 112 PRO A O 1
ATOM 861 N N . GLU A 1 113 ? -10.390 -3.147 -9.854 1.00 85.94 113 GLU A N 1
ATOM 862 C CA . GLU A 1 113 ? -11.333 -2.898 -8.761 1.00 85.94 113 GLU A CA 1
ATOM 863 C C . GLU A 1 113 ? -10.627 -2.775 -7.402 1.00 85.94 113 GLU A C 1
ATOM 865 O O . GLU A 1 113 ? -10.952 -1.889 -6.613 1.00 85.94 113 GLU A O 1
ATOM 870 N N . GLU A 1 114 ? -9.572 -3.562 -7.172 1.00 90.50 114 GLU A N 1
ATOM 871 C CA . GLU A 1 114 ? -8.801 -3.595 -5.919 1.00 90.50 114 GLU A CA 1
ATOM 872 C C . GLU A 1 114 ? -8.053 -2.280 -5.640 1.00 90.50 114 GLU A C 1
ATOM 874 O O . GLU A 1 114 ? -7.660 -2.007 -4.504 1.00 90.50 114 GLU A O 1
ATOM 879 N N . ARG A 1 115 ? -7.874 -1.423 -6.657 1.00 90.69 115 ARG A N 1
ATOM 880 C CA . ARG A 1 115 ? -7.151 -0.142 -6.539 1.00 90.69 115 ARG A CA 1
ATOM 881 C C . ARG A 1 115 ? -7.712 0.735 -5.431 1.00 90.69 115 ARG A C 1
ATOM 883 O O . ARG A 1 115 ? -6.944 1.353 -4.699 1.00 90.69 115 ARG A O 1
ATOM 890 N N . ARG A 1 116 ? -9.041 0.774 -5.303 1.00 91.50 116 ARG A N 1
ATOM 891 C CA . ARG A 1 116 ? -9.713 1.587 -4.286 1.00 91.50 116 ARG A CA 1
ATOM 892 C C . ARG A 1 116 ? -9.414 1.056 -2.885 1.00 91.50 116 ARG A C 1
ATOM 894 O O . ARG A 1 116 ? -9.038 1.824 -2.010 1.00 91.50 116 ARG A O 1
ATOM 901 N N . GLY A 1 117 ? -9.510 -0.258 -2.683 1.00 93.75 117 GLY A N 1
ATOM 902 C CA . GLY A 1 117 ? -9.161 -0.882 -1.408 1.00 93.75 117 GLY A CA 1
ATOM 903 C C . GLY A 1 117 ? -7.706 -0.616 -1.014 1.00 93.75 117 GLY A C 1
ATOM 904 O O . GLY A 1 117 ? -7.431 -0.229 0.122 1.00 93.75 117 GLY A O 1
ATOM 905 N N . ARG A 1 118 ? -6.770 -0.755 -1.961 1.00 94.44 118 ARG A N 1
ATOM 906 C CA . ARG A 1 118 ? -5.340 -0.519 -1.702 1.00 94.44 118 ARG A CA 1
ATOM 907 C C . ARG A 1 118 ? -5.032 0.928 -1.348 1.00 94.44 118 ARG A C 1
ATOM 909 O O . ARG A 1 118 ? -4.387 1.153 -0.330 1.00 94.44 118 ARG A O 1
ATOM 916 N N . ALA A 1 119 ? -5.551 1.883 -2.119 1.00 94.44 119 ALA A N 1
ATOM 917 C CA . ALA A 1 119 ? -5.383 3.303 -1.818 1.00 94.44 119 ALA A CA 1
ATOM 918 C C . ALA A 1 119 ? -5.920 3.647 -0.417 1.00 94.44 119 ALA A C 1
ATOM 920 O O . ALA A 1 119 ? -5.277 4.366 0.339 1.00 94.44 119 ALA A O 1
ATOM 921 N N . PHE A 1 120 ? -7.052 3.058 -0.015 1.00 96.19 120 PHE A N 1
ATOM 922 C CA . PHE A 1 120 ? -7.606 3.265 1.324 1.00 96.19 120 PHE A CA 1
ATOM 923 C C . PHE A 1 120 ? -6.679 2.755 2.445 1.00 96.19 120 PHE A C 1
ATOM 925 O O . PHE A 1 120 ? -6.524 3.415 3.475 1.00 96.19 120 PHE A O 1
ATOM 932 N N . VAL A 1 121 ? -6.042 1.593 2.259 1.00 96.69 121 VAL A N 1
ATOM 933 C CA . VAL A 1 121 ? -5.058 1.046 3.215 1.00 96.69 121 VAL A CA 1
ATOM 934 C C . VAL A 1 121 ? -3.783 1.893 3.249 1.00 96.69 121 VAL A C 1
ATOM 936 O O . VAL A 1 121 ? -3.229 2.106 4.327 1.00 96.69 121 VAL A O 1
ATOM 939 N N . GLU A 1 122 ? -3.337 2.398 2.100 1.00 95.69 122 GLU A N 1
ATOM 940 C CA . GLU A 1 122 ? -2.175 3.282 1.988 1.00 95.69 122 GLU A CA 1
ATOM 941 C C . GLU A 1 122 ? -2.410 4.608 2.717 1.00 95.69 122 GLU A C 1
ATOM 943 O O . GLU A 1 122 ? -1.651 4.929 3.632 1.00 95.69 122 GLU A O 1
ATOM 948 N N . PHE A 1 123 ? -3.522 5.302 2.452 1.00 97.12 123 PHE A N 1
ATOM 949 C CA . PHE A 1 123 ? -3.885 6.528 3.174 1.00 97.12 123 PHE A CA 1
ATOM 950 C C . PHE A 1 123 ? -4.010 6.302 4.684 1.00 97.12 123 PHE A C 1
ATOM 952 O O . PHE A 1 123 ? -3.592 7.146 5.481 1.00 97.12 123 PHE A O 1
ATOM 959 N N . ALA A 1 124 ? -4.498 5.131 5.107 1.00 97.38 124 ALA A N 1
ATOM 960 C CA . ALA A 1 124 ? -4.516 4.767 6.521 1.00 97.38 124 ALA A CA 1
ATOM 961 C C . ALA A 1 124 ? -3.102 4.642 7.122 1.00 97.38 124 ALA A C 1
ATOM 963 O O . ALA A 1 124 ? -2.860 5.041 8.269 1.00 97.38 124 ALA A O 1
ATOM 964 N N . GLY A 1 125 ? -2.160 4.103 6.346 1.00 96.50 125 GLY A N 1
ATOM 965 C CA . GLY A 1 125 ? -0.741 4.024 6.685 1.00 96.50 125 GLY A CA 1
ATOM 966 C C . GLY A 1 125 ? -0.014 5.371 6.635 1.00 96.50 125 GLY A C 1
ATOM 967 O O . GLY A 1 125 ? 0.923 5.571 7.404 1.00 96.50 125 GLY A O 1
ATOM 968 N N . GLU A 1 126 ? -0.447 6.316 5.807 1.00 96.75 126 GLU A N 1
ATOM 969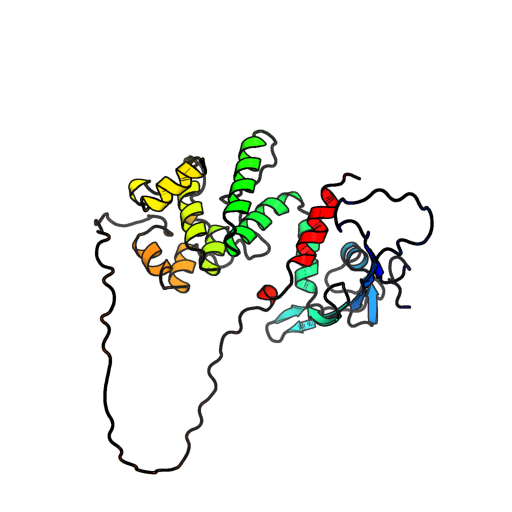 C CA . GLU A 1 126 ? 0.123 7.671 5.733 1.00 96.75 126 GLU A CA 1
ATOM 970 C C . GLU A 1 126 ? -0.477 8.633 6.764 1.00 96.75 126 GLU A C 1
ATOM 972 O O . GLU A 1 126 ? 0.154 9.618 7.144 1.00 96.75 126 GLU A O 1
ATOM 977 N N . GLY A 1 127 ? -1.677 8.329 7.263 1.00 95.88 127 GLY A N 1
ATOM 978 C CA . GLY A 1 127 ? -2.398 9.205 8.180 1.00 95.88 127 GLY A CA 1
ATOM 979 C C . GLY A 1 127 ? -3.265 10.243 7.468 1.00 95.88 127 GLY A C 1
ATOM 980 O O . GLY A 1 127 ? -3.716 11.188 8.118 1.00 95.88 127 GLY A O 1
ATOM 981 N N . ASP A 1 128 ? -3.510 10.081 6.164 1.00 96.38 128 ASP A N 1
ATOM 982 C CA . ASP A 1 128 ? -4.334 10.993 5.372 1.00 96.38 128 ASP A CA 1
ATOM 983 C C . ASP A 1 128 ? -5.829 10.730 5.601 1.00 96.38 128 ASP A C 1
ATOM 985 O O . ASP A 1 128 ? -6.527 10.060 4.839 1.00 96.38 128 ASP A O 1
ATOM 989 N N . VAL A 1 129 ? -6.320 11.274 6.712 1.00 92.88 129 VAL A N 1
ATOM 990 C CA . VAL A 1 129 ? -7.718 11.153 7.136 1.00 92.88 129 VAL A CA 1
ATOM 991 C C . VAL A 1 129 ? -8.684 11.772 6.121 1.00 92.88 129 VAL A C 1
ATOM 993 O O . VAL A 1 129 ? -9.789 11.259 5.967 1.00 92.88 129 VAL A O 1
ATOM 996 N N . ILE A 1 130 ? -8.294 12.848 5.430 1.00 92.44 130 ILE A N 1
ATOM 997 C CA . ILE A 1 130 ? -9.190 13.549 4.501 1.00 92.44 130 ILE A CA 1
ATOM 998 C C . ILE A 1 130 ? -9.441 12.680 3.273 1.00 92.44 130 ILE A C 1
ATOM 1000 O O . ILE A 1 130 ? -10.598 12.385 2.976 1.00 92.44 130 ILE A O 1
ATOM 1004 N N . SER A 1 131 ? -8.377 12.168 2.651 1.00 94.31 131 SER A N 1
ATOM 1005 C CA . SER A 1 131 ? -8.501 11.267 1.502 1.00 94.31 131 SER A CA 1
ATOM 1006 C C . SER A 1 131 ? -9.292 10.002 1.850 1.00 94.31 131 SER A C 1
ATOM 1008 O O . SER A 1 131 ? -10.146 9.571 1.077 1.00 94.31 131 SER A O 1
ATOM 1010 N N . MET A 1 132 ? -9.103 9.438 3.051 1.00 93.94 132 MET A N 1
ATOM 1011 C CA . MET A 1 132 ? -9.916 8.305 3.516 1.00 93.94 132 MET A CA 1
ATOM 1012 C C . MET A 1 132 ? -11.410 8.641 3.613 1.00 93.94 132 MET A C 1
ATOM 1014 O O . MET A 1 132 ? -12.252 7.819 3.254 1.00 93.94 132 MET A O 1
ATOM 1018 N N . ILE A 1 133 ? -11.753 9.820 4.130 1.00 91.50 133 ILE A N 1
ATOM 1019 C CA . ILE A 1 133 ? -13.145 10.254 4.296 1.00 91.50 133 ILE A CA 1
ATOM 1020 C C . ILE A 1 133 ? -13.803 10.506 2.950 1.00 91.50 133 ILE A C 1
ATOM 1022 O O . ILE A 1 133 ? -14.932 10.059 2.745 1.00 91.50 133 ILE A O 1
ATOM 1026 N N . ASP A 1 134 ? -13.103 11.173 2.039 1.00 91.62 134 ASP A N 1
ATOM 1027 C CA . ASP A 1 134 ? -13.603 11.434 0.693 1.00 91.62 134 ASP A CA 1
ATOM 1028 C C . ASP A 1 134 ? -13.893 10.113 -0.030 1.00 91.62 134 ASP A C 1
ATOM 1030 O O . ASP A 1 134 ? -14.995 9.919 -0.545 1.00 91.62 134 ASP A O 1
ATOM 1034 N N . MET A 1 135 ? -12.991 9.130 0.077 1.00 91.31 135 MET A N 1
ATOM 1035 C CA . MET A 1 135 ? -13.223 7.790 -0.469 1.00 91.31 135 MET A CA 1
ATOM 1036 C C . MET A 1 135 ? -14.441 7.087 0.136 1.00 91.31 135 MET A C 1
ATOM 1038 O O . MET A 1 135 ? -15.150 6.394 -0.592 1.00 91.31 135 MET A O 1
ATOM 1042 N N . LEU A 1 136 ? -14.686 7.223 1.443 1.00 89.69 136 LEU A N 1
ATOM 1043 C CA . LEU A 1 136 ? -15.848 6.620 2.109 1.00 89.69 136 LEU A CA 1
ATOM 1044 C C . LEU A 1 136 ? -17.163 7.308 1.720 1.00 89.69 136 LEU A C 1
ATOM 1046 O O . LEU A 1 136 ? -18.194 6.644 1.626 1.00 89.69 136 LEU A O 1
ATOM 1050 N N . ARG A 1 137 ? -17.140 8.625 1.492 1.00 87.19 137 ARG A N 1
ATOM 1051 C CA . ARG A 1 137 ? -18.309 9.391 1.039 1.00 87.19 137 ARG A CA 1
ATOM 1052 C C . ARG A 1 137 ? -18.695 9.018 -0.381 1.00 87.19 137 ARG A C 1
ATOM 1054 O O . ARG A 1 137 ? -19.850 8.679 -0.614 1.00 87.19 137 ARG A O 1
ATOM 1061 N N . GLU A 1 138 ? -17.720 8.985 -1.284 1.00 85.25 138 GLU A N 1
ATOM 1062 C CA . GLU A 1 138 ? -17.920 8.522 -2.658 1.00 85.25 138 GLU A CA 1
ATOM 1063 C C . GLU A 1 138 ? -18.524 7.102 -2.680 1.00 85.25 138 GLU A C 1
ATOM 1065 O O . GLU A 1 138 ? -19.427 6.819 -3.457 1.00 85.25 138 GLU A O 1
ATOM 1070 N N . ASP A 1 139 ? -18.079 6.202 -1.791 1.00 79.44 139 ASP A N 1
ATOM 1071 C CA . ASP A 1 139 ? -18.585 4.819 -1.731 1.00 79.44 139 ASP A CA 1
ATOM 1072 C C . ASP A 1 139 ? -20.042 4.746 -1.244 1.00 79.44 139 ASP A C 1
ATOM 1074 O O . ASP A 1 139 ? -20.823 3.913 -1.704 1.00 79.44 139 ASP A O 1
ATOM 1078 N N . ALA A 1 140 ? -20.436 5.653 -0.345 1.00 74.69 140 ALA A N 1
ATOM 1079 C CA . ALA A 1 140 ? -21.812 5.770 0.128 1.00 74.69 140 ALA A CA 1
ATOM 1080 C C . ALA A 1 140 ? -22.753 6.403 -0.918 1.00 74.69 140 ALA A C 1
ATOM 1082 O O . ALA A 1 140 ? -23.936 6.054 -0.964 1.00 74.69 140 ALA A O 1
ATOM 1083 N N . GLU A 1 141 ? -22.245 7.323 -1.743 1.00 70.62 141 GLU A N 1
ATOM 1084 C CA . GLU A 1 141 ? -22.998 8.009 -2.803 1.00 70.62 141 GLU A CA 1
ATOM 1085 C C . GLU A 1 141 ? -23.229 7.122 -4.036 1.00 70.62 141 GLU A C 1
ATOM 1087 O O . GLU A 1 141 ? -24.321 7.147 -4.608 1.00 70.62 141 GLU A O 1
ATOM 1092 N N . ASP A 1 142 ? -22.267 6.259 -4.378 1.00 65.38 142 ASP A N 1
ATOM 1093 C CA . ASP A 1 142 ? -22.353 5.285 -5.482 1.00 65.38 142 ASP A CA 1
ATOM 1094 C C . ASP A 1 142 ? -23.270 4.077 -5.176 1.00 65.38 142 ASP A C 1
ATOM 1096 O O . ASP A 1 142 ? -23.298 3.073 -5.903 1.00 65.38 142 ASP A O 1
ATOM 1100 N N . GLY A 1 143 ? -24.047 4.167 -4.091 1.00 52.50 143 GLY A N 1
ATOM 1101 C CA . GLY A 1 143 ? -24.926 3.127 -3.580 1.00 52.50 143 GLY A CA 1
ATOM 1102 C C . GLY A 1 143 ? -25.769 2.465 -4.673 1.00 52.50 143 GLY A C 1
ATOM 1103 O O . GLY A 1 143 ? -26.672 3.090 -5.228 1.00 52.50 143 GLY A O 1
ATOM 1104 N N . ASN A 1 144 ? -25.513 1.163 -4.892 1.00 43.81 144 ASN A N 1
ATOM 1105 C CA . ASN A 1 144 ? -26.260 0.190 -5.718 1.00 43.81 144 ASN A CA 1
ATOM 1106 C C . ASN A 1 144 ? -25.582 -0.316 -7.020 1.00 43.81 144 ASN A C 1
ATOM 1108 O O . ASN A 1 144 ? -26.233 -1.002 -7.812 1.00 43.81 144 ASN A O 1
ATOM 1112 N N . GLY A 1 145 ? -24.283 -0.085 -7.238 1.00 39.78 145 GLY A N 1
ATOM 1113 C CA . GLY A 1 145 ? -23.486 -0.826 -8.233 1.00 39.78 145 GLY A CA 1
ATOM 1114 C C . GLY A 1 145 ? -22.781 -2.036 -7.607 1.00 39.78 145 GLY A C 1
ATOM 1115 O O . GLY A 1 145 ? -22.000 -1.868 -6.681 1.00 39.78 145 GLY A O 1
ATOM 1116 N N . GLY A 1 146 ? -23.056 -3.255 -8.080 1.00 42.12 146 GLY A N 1
ATOM 1117 C CA . GLY A 1 146 ? -22.678 -4.538 -7.455 1.00 42.12 146 GLY A CA 1
ATOM 1118 C C . GLY A 1 146 ? -21.188 -4.894 -7.307 1.00 42.12 146 GLY A C 1
ATOM 1119 O O . GLY A 1 146 ? -20.919 -6.057 -7.034 1.00 42.12 146 GLY A O 1
ATOM 1120 N N . ASP A 1 147 ? -20.264 -3.936 -7.429 1.00 53.56 147 ASP A N 1
ATOM 1121 C CA . ASP A 1 147 ? -18.805 -4.134 -7.342 1.00 53.56 147 ASP A CA 1
ATOM 1122 C C . ASP A 1 147 ? -18.118 -3.204 -6.308 1.00 53.56 147 ASP A C 1
ATOM 1124 O O . ASP A 1 147 ? -16.906 -2.997 -6.359 1.00 53.56 147 ASP A O 1
ATOM 1128 N N . SER A 1 148 ? -18.860 -2.614 -5.359 1.00 70.19 148 SER A N 1
ATOM 1129 C CA . SER A 1 148 ? -18.246 -1.822 -4.275 1.00 70.19 148 SER A CA 1
ATOM 1130 C C . SER A 1 148 ? -17.507 -2.740 -3.287 1.00 70.19 148 SER A C 1
ATOM 1132 O O . SER A 1 148 ? -18.089 -3.632 -2.659 1.00 70.19 148 SER A O 1
ATOM 1134 N N . ILE A 1 149 ? -16.192 -2.540 -3.182 1.00 81.94 149 ILE A N 1
ATOM 1135 C CA . ILE A 1 149 ? -15.327 -3.181 -2.188 1.00 81.94 149 ILE A CA 1
ATOM 1136 C C . ILE A 1 149 ? -15.638 -2.584 -0.812 1.00 81.94 149 ILE A C 1
ATOM 1138 O O . ILE A 1 149 ? -15.621 -1.369 -0.651 1.00 81.94 149 ILE A O 1
ATOM 1142 N N . ASP A 1 150 ? -15.833 -3.428 0.208 1.00 90.75 150 ASP A N 1
ATOM 1143 C CA . ASP A 1 150 ? -15.978 -2.981 1.604 1.00 90.75 150 ASP A CA 1
ATOM 1144 C C . ASP A 1 150 ? -14.640 -2.412 2.113 1.00 90.75 150 ASP A C 1
ATOM 1146 O O . ASP A 1 150 ? -13.819 -3.133 2.683 1.00 90.75 150 ASP A O 1
ATOM 1150 N N . LEU A 1 151 ? -14.402 -1.115 1.882 1.00 92.88 151 LEU A N 1
ATOM 1151 C CA . LEU A 1 151 ? -13.138 -0.428 2.189 1.00 92.88 151 LEU A CA 1
ATOM 1152 C C . LEU A 1 151 ? -12.718 -0.582 3.654 1.00 92.88 151 LEU A C 1
ATOM 1154 O O . LEU A 1 151 ? -11.544 -0.790 3.957 1.00 92.88 151 LEU A O 1
ATOM 1158 N N . LEU A 1 152 ? -13.686 -0.540 4.573 1.00 93.69 152 LEU A N 1
ATOM 1159 C CA . LEU A 1 152 ? -13.443 -0.642 6.012 1.00 93.69 152 LEU A CA 1
ATOM 1160 C C . LEU A 1 152 ? -12.913 -2.020 6.433 1.00 93.69 152 LEU A C 1
ATOM 1162 O O . LEU A 1 152 ? -12.277 -2.139 7.485 1.00 93.69 152 LEU A O 1
ATOM 1166 N N . ARG A 1 153 ? -13.180 -3.063 5.639 1.00 94.81 153 ARG A N 1
ATOM 1167 C CA . ARG A 1 153 ? -12.767 -4.453 5.907 1.00 94.81 153 ARG A CA 1
ATOM 1168 C C . ARG A 1 153 ? -11.833 -5.024 4.853 1.00 94.81 153 ARG A C 1
ATOM 1170 O O . ARG A 1 153 ? -11.432 -6.180 4.980 1.00 94.81 153 ARG A O 1
ATOM 1177 N N . TYR A 1 154 ? -11.483 -4.230 3.850 1.00 95.50 154 TYR A N 1
ATOM 1178 C CA . TYR A 1 154 ? 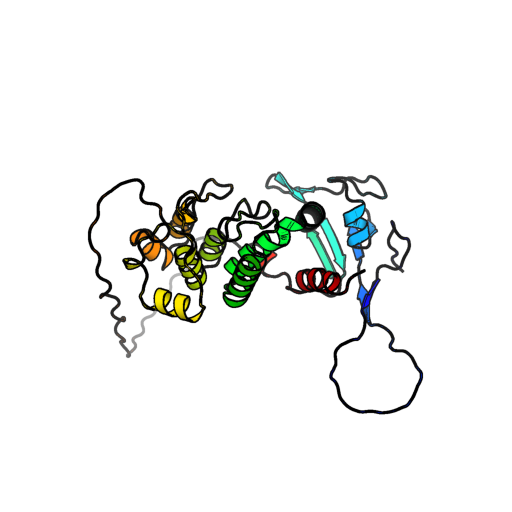-10.557 -4.619 2.807 1.00 95.50 154 TYR A CA 1
ATOM 1179 C C . TYR A 1 154 ? -9.210 -5.041 3.412 1.00 95.50 154 TYR A C 1
ATOM 1181 O O . TYR A 1 154 ? -8.707 -4.437 4.367 1.00 95.50 154 TYR A O 1
ATOM 1189 N N . GLN A 1 155 ? -8.651 -6.117 2.862 1.00 95.88 155 GLN A N 1
ATOM 1190 C CA . GLN A 1 155 ? -7.354 -6.667 3.232 1.00 95.88 155 GLN A CA 1
ATOM 1191 C C . GLN A 1 155 ? -6.511 -6.737 1.972 1.00 95.88 155 GLN A C 1
ATOM 1193 O O . GLN A 1 155 ? -6.878 -7.451 1.047 1.00 95.88 155 GLN A O 1
ATOM 1198 N N . ASP A 1 156 ? -5.397 -6.014 1.946 1.00 95.12 156 ASP A N 1
ATOM 1199 C CA . ASP A 1 156 ? -4.562 -5.914 0.756 1.00 95.12 156 ASP A CA 1
ATOM 1200 C C . ASP A 1 156 ? -3.701 -7.178 0.577 1.00 95.12 156 ASP A C 1
ATOM 1202 O O . ASP A 1 156 ? -2.806 -7.432 1.395 1.00 95.12 156 ASP A O 1
ATOM 1206 N N . PRO A 1 157 ? -3.912 -7.973 -0.490 1.00 93.00 157 PRO A N 1
ATOM 1207 C CA . PRO A 1 157 ? -3.146 -9.197 -0.710 1.00 93.00 157 PRO A CA 1
ATOM 1208 C C . PRO A 1 157 ? -1.658 -8.943 -0.964 1.00 93.00 157 PRO A C 1
ATOM 1210 O O . PRO A 1 157 ? -0.836 -9.811 -0.671 1.00 93.00 157 PRO A O 1
ATOM 1213 N N . LEU A 1 158 ? -1.296 -7.755 -1.464 1.00 91.56 158 LEU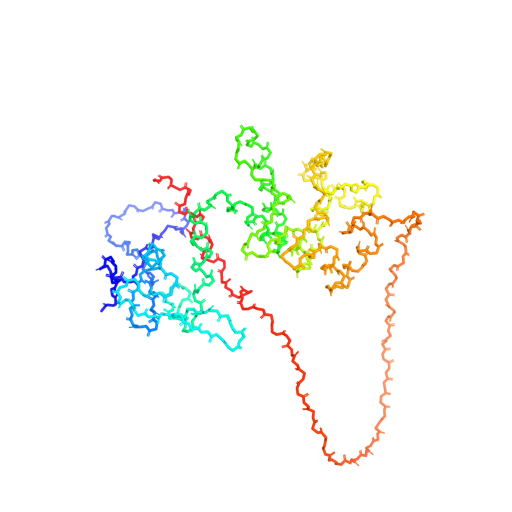 A N 1
ATOM 1214 C CA . LEU A 1 158 ? 0.095 -7.395 -1.750 1.00 91.56 158 LEU A CA 1
ATOM 1215 C C . LEU A 1 158 ? 0.867 -6.940 -0.506 1.00 91.56 158 LEU A C 1
ATOM 1217 O O . LEU A 1 158 ? 2.091 -7.051 -0.479 1.00 91.56 158 LEU A O 1
ATOM 1221 N N . SER A 1 159 ? 0.174 -6.505 0.548 1.00 89.62 159 SER A N 1
ATOM 1222 C CA . SER A 1 159 ? 0.770 -6.172 1.850 1.00 89.62 159 SER A CA 1
ATOM 1223 C C . SER A 1 159 ? 0.457 -7.218 2.925 1.00 89.62 159 SER A C 1
ATOM 1225 O O . SER A 1 159 ? 0.299 -6.905 4.105 1.00 89.62 159 SER A O 1
ATOM 1227 N N . GLY A 1 160 ? 0.382 -8.492 2.524 1.00 92.06 160 GLY A N 1
ATOM 1228 C CA . GLY A 1 160 ? 0.228 -9.609 3.456 1.00 92.06 160 GLY A CA 1
ATOM 1229 C C . GLY A 1 160 ? -1.143 -9.640 4.126 1.00 92.06 160 GLY A C 1
ATOM 1230 O O . GLY A 1 160 ? -1.236 -9.861 5.328 1.00 92.06 160 GLY A O 1
ATOM 1231 N N . MET A 1 161 ? -2.220 -9.396 3.377 1.00 95.50 161 MET A N 1
ATOM 1232 C CA . MET A 1 161 ? -3.594 -9.336 3.900 1.00 95.50 161 MET A CA 1
ATOM 1233 C C . MET A 1 161 ? -3.776 -8.287 5.015 1.00 95.50 161 MET A C 1
ATOM 1235 O O . MET A 1 161 ? -4.663 -8.408 5.867 1.00 95.50 161 MET A O 1
ATOM 1239 N N . SER A 1 162 ? -2.940 -7.249 5.034 1.00 95.88 162 SER A N 1
ATOM 1240 C CA . SER A 1 162 ? -3.046 -6.149 5.989 1.00 95.88 162 SER A CA 1
ATOM 1241 C C . SER A 1 162 ? -4.315 -5.338 5.711 1.00 95.88 162 SER A C 1
ATOM 1243 O O . SER A 1 162 ? -4.604 -4.982 4.570 1.00 95.88 162 SER A O 1
ATOM 1245 N N . SER A 1 163 ? -5.089 -5.044 6.758 1.00 97.31 163 SER A N 1
ATOM 1246 C CA . SER A 1 163 ? -6.221 -4.110 6.663 1.00 97.31 163 SER A CA 1
ATOM 1247 C C . SER A 1 163 ? -5.793 -2.680 6.994 1.00 97.31 163 SER A C 1
ATOM 1249 O O . SER A 1 163 ? -4.723 -2.462 7.565 1.00 97.31 163 SER A O 1
ATOM 1251 N N . ALA A 1 164 ? -6.662 -1.700 6.736 1.00 97.19 164 ALA A N 1
ATOM 1252 C CA . ALA A 1 164 ? -6.408 -0.300 7.092 1.00 97.19 164 ALA A CA 1
ATOM 1253 C C . ALA A 1 164 ? -6.064 -0.123 8.587 1.00 97.19 164 ALA A C 1
ATOM 1255 O O . ALA A 1 164 ? -5.222 0.696 8.949 1.00 97.19 164 ALA A O 1
ATOM 1256 N N . LEU A 1 165 ? -6.655 -0.943 9.469 1.00 97.00 165 LEU A N 1
ATOM 1257 C CA . LEU A 1 165 ? -6.359 -0.898 10.903 1.00 97.00 165 LEU A CA 1
ATOM 1258 C C . LEU A 1 165 ? -4.956 -1.440 11.220 1.00 97.00 165 LEU A C 1
ATOM 1260 O O . LEU A 1 165 ? -4.281 -0.898 12.092 1.00 97.00 165 LEU A O 1
ATOM 1264 N N . HIS A 1 166 ? -4.495 -2.473 10.508 1.00 97.19 166 HIS A N 1
ATOM 1265 C CA . HIS A 1 166 ? -3.117 -2.957 10.629 1.00 97.19 166 HIS A CA 1
ATOM 1266 C C . HIS A 1 166 ? -2.125 -1.893 10.139 1.00 97.19 166 HIS A C 1
ATOM 1268 O O . HIS A 1 166 ? -1.150 -1.613 10.836 1.00 97.19 166 HIS A O 1
ATOM 1274 N N . ALA A 1 167 ? -2.402 -1.256 8.995 1.00 96.94 167 ALA A N 1
ATOM 1275 C CA . ALA A 1 167 ? -1.575 -0.180 8.447 1.00 96.94 167 ALA A CA 1
ATOM 1276 C C . ALA A 1 167 ? -1.457 1.006 9.418 1.00 96.94 167 ALA A C 1
ATOM 1278 O O . ALA A 1 167 ? -0.348 1.439 9.724 1.00 96.94 167 ALA A O 1
ATOM 1279 N N . ALA A 1 168 ? -2.575 1.458 9.995 1.00 96.81 168 ALA A N 1
ATOM 1280 C CA . ALA A 1 168 ? -2.578 2.539 10.978 1.00 96.81 168 ALA A CA 1
ATOM 1281 C C . ALA A 1 168 ? -1.724 2.218 12.219 1.00 96.81 168 ALA A C 1
ATOM 1283 O O . ALA A 1 168 ? -0.973 3.070 12.693 1.00 96.81 168 ALA A O 1
ATOM 1284 N N . VAL A 1 169 ? -1.799 0.985 12.734 1.00 95.81 169 VAL A N 1
ATOM 1285 C CA . VAL A 1 169 ? -0.984 0.542 13.880 1.00 95.81 169 VAL A CA 1
ATOM 1286 C C . VAL A 1 169 ? 0.499 0.467 13.513 1.00 95.81 169 VAL A C 1
ATOM 1288 O O . VAL A 1 169 ? 1.342 0.956 14.266 1.00 95.81 169 VAL A O 1
ATOM 1291 N N . ASN A 1 170 ? 0.828 -0.113 12.356 1.00 94.62 170 ASN A N 1
ATOM 1292 C CA . ASN A 1 170 ? 2.210 -0.267 11.893 1.00 94.62 170 ASN A CA 1
ATOM 1293 C C . ASN A 1 170 ? 2.888 1.088 11.633 1.00 94.62 170 ASN A C 1
ATOM 1295 O O . ASN A 1 170 ? 4.078 1.236 11.910 1.00 94.62 170 ASN A O 1
ATOM 1299 N N . SER A 1 171 ? 2.126 2.078 11.165 1.00 95.25 171 SER A N 1
ATOM 1300 C CA . SER A 1 171 ? 2.605 3.440 10.900 1.00 95.25 171 SER A CA 1
ATOM 1301 C C . SER A 1 171 ? 2.445 4.408 12.077 1.00 95.25 171 SER A C 1
ATOM 1303 O O . SER A 1 171 ? 2.759 5.587 11.949 1.00 95.25 171 SER A O 1
ATOM 1305 N N . ASN A 1 172 ? 1.991 3.936 13.243 1.00 95.19 172 ASN A N 1
ATOM 1306 C CA . ASN A 1 172 ? 1.768 4.762 14.433 1.00 95.19 172 ASN A CA 1
ATOM 1307 C C . ASN A 1 172 ? 0.726 5.900 14.245 1.00 95.19 172 ASN A C 1
ATOM 1309 O O . ASN A 1 172 ? 0.771 6.920 14.937 1.00 95.19 172 ASN A O 1
ATOM 1313 N N . ASN A 1 173 ? -0.266 5.704 13.371 1.00 95.56 173 ASN A N 1
ATOM 1314 C CA . ASN A 1 173 ? -1.355 6.648 13.103 1.00 95.56 173 ASN A CA 1
ATOM 1315 C C . ASN A 1 173 ? -2.550 6.421 14.036 1.00 95.56 173 ASN A C 1
ATOM 1317 O O . ASN A 1 173 ? -3.569 5.825 13.676 1.00 95.56 173 ASN A O 1
ATOM 1321 N N . VAL A 1 174 ? -2.438 6.936 15.260 1.00 92.94 174 VAL A N 1
ATOM 1322 C CA . VAL A 1 174 ? -3.457 6.781 16.315 1.00 92.94 174 VAL A CA 1
ATOM 1323 C C . VAL A 1 174 ? -4.820 7.347 15.898 1.00 92.94 174 VAL A C 1
ATOM 1325 O O . VAL A 1 174 ? -5.845 6.712 16.137 1.00 92.94 174 VAL A O 1
ATOM 1328 N N . THR A 1 175 ? -4.846 8.505 15.233 1.00 91.56 175 THR A N 1
ATOM 1329 C CA . THR A 1 175 ? -6.087 9.146 14.761 1.00 91.56 175 THR A CA 1
ATOM 1330 C C . THR A 1 175 ? -6.842 8.266 13.770 1.00 91.56 175 THR A C 1
ATOM 1332 O O . THR A 1 175 ? -8.046 8.061 13.920 1.00 91.56 175 THR A O 1
ATOM 1335 N N . VAL A 1 176 ? -6.132 7.686 12.798 1.00 93.94 176 VAL A N 1
ATOM 1336 C CA . VAL A 1 176 ? -6.724 6.770 11.817 1.00 93.94 176 VAL A CA 1
ATOM 1337 C C . VAL A 1 176 ? -7.252 5.513 12.502 1.00 93.94 176 VAL A C 1
ATOM 1339 O O . VAL A 1 176 ? -8.365 5.081 12.214 1.00 93.94 176 VAL A O 1
ATOM 1342 N N . ALA A 1 177 ? -6.509 4.940 13.453 1.00 94.75 177 ALA A N 1
ATOM 1343 C CA . ALA A 1 177 ? -6.991 3.775 14.190 1.00 94.75 177 ALA A CA 1
ATOM 1344 C C . ALA A 1 177 ? -8.284 4.079 14.962 1.00 94.75 177 ALA A C 1
ATOM 1346 O O . ALA A 1 177 ? -9.220 3.281 14.930 1.00 94.75 177 ALA A O 1
ATOM 1347 N N . TRP A 1 178 ? -8.376 5.245 15.607 1.00 92.31 178 TRP A N 1
ATOM 1348 C CA . TRP A 1 178 ? -9.605 5.685 16.270 1.00 92.31 178 TRP A CA 1
ATOM 1349 C C . TRP A 1 178 ? -10.777 5.835 15.309 1.00 92.31 178 TRP A C 1
ATOM 1351 O O . TRP A 1 178 ? -11.872 5.363 15.618 1.00 92.31 178 TRP A O 1
ATOM 1361 N N . LEU A 1 179 ? -10.540 6.444 14.147 1.00 91.81 179 LEU A N 1
ATOM 1362 C CA . LEU A 1 179 ? -11.536 6.593 13.095 1.00 91.81 179 LEU A CA 1
ATOM 1363 C C . LEU A 1 179 ? -12.048 5.228 12.614 1.00 91.81 179 LEU A C 1
ATOM 1365 O O . LEU A 1 179 ? -13.247 4.970 12.642 1.00 91.81 179 LEU A O 1
ATOM 1369 N N . LEU A 1 180 ? -11.146 4.318 12.249 1.00 94.00 180 LEU A N 1
ATOM 1370 C CA . LEU A 1 180 ? -11.497 2.976 11.774 1.00 94.00 180 LEU A CA 1
ATOM 1371 C C . LEU A 1 180 ? -12.273 2.172 12.826 1.00 94.00 180 LEU A C 1
ATOM 1373 O O . LEU A 1 180 ? -13.259 1.505 12.506 1.00 94.00 180 LEU A O 1
ATOM 1377 N N . LEU A 1 181 ? -11.871 2.262 14.098 1.00 93.12 181 LEU A N 1
ATOM 1378 C CA . LEU A 1 181 ? -12.597 1.638 15.203 1.00 93.12 181 LEU A CA 1
ATOM 1379 C C . LEU A 1 181 ? -13.983 2.260 15.390 1.00 93.12 181 LEU A C 1
ATOM 1381 O O . LEU A 1 181 ? -14.946 1.531 15.632 1.00 93.12 181 LEU A O 1
ATOM 1385 N N . TRP A 1 182 ? -14.109 3.582 15.278 1.00 91.25 182 TRP A N 1
ATOM 1386 C CA . TRP A 1 182 ? -15.399 4.258 15.374 1.00 91.25 182 TRP A CA 1
ATOM 1387 C C . TRP A 1 182 ? -16.356 3.792 14.276 1.00 91.25 182 TRP A C 1
ATOM 1389 O O . TRP A 1 182 ? -17.511 3.489 14.570 1.00 91.25 182 TRP A O 1
ATOM 1399 N N . LEU A 1 183 ? -15.866 3.683 13.039 1.00 90.94 183 LEU A N 1
ATOM 1400 C CA . LEU A 1 183 ? -16.679 3.359 11.869 1.00 90.94 183 LEU A CA 1
ATOM 1401 C C . LEU A 1 183 ? -17.081 1.883 11.804 1.00 90.94 183 LEU A C 1
ATOM 1403 O O . LEU A 1 183 ? -18.243 1.591 11.532 1.00 90.94 183 LEU A O 1
ATOM 1407 N N . ALA A 1 184 ? -16.142 0.966 12.061 1.00 92.25 184 ALA A N 1
ATOM 1408 C CA . ALA A 1 184 ? -16.273 -0.437 11.658 1.00 92.25 184 ALA A CA 1
ATOM 1409 C C . ALA A 1 184 ? -16.160 -1.464 12.799 1.00 92.25 184 ALA A C 1
ATOM 1411 O O . ALA A 1 184 ? -16.189 -2.674 12.546 1.00 92.25 184 ALA A O 1
ATOM 1412 N N . SER A 1 185 ? -16.025 -1.023 14.057 1.00 92.06 185 SER A N 1
ATOM 1413 C CA . SER A 1 185 ? -16.002 -1.936 15.209 1.00 92.06 185 SER A CA 1
ATOM 1414 C C . SER A 1 185 ? -17.372 -2.089 15.872 1.00 92.06 185 SER A C 1
ATOM 1416 O O . SER A 1 185 ? -18.195 -1.171 15.890 1.00 92.06 185 SER A O 1
ATOM 1418 N N . GLY A 1 186 ? -17.595 -3.236 16.513 1.00 88.69 186 GLY A N 1
ATOM 1419 C CA . GLY A 1 186 ? -18.745 -3.493 17.382 1.00 88.69 186 GLY A CA 1
ATOM 1420 C C . GLY A 1 186 ? -18.589 -2.952 18.810 1.00 88.69 186 GLY A C 1
ATOM 1421 O O . GLY A 1 186 ? -19.239 -3.459 19.722 1.00 88.69 186 GLY A O 1
ATOM 1422 N N . LEU A 1 187 ? -17.686 -1.994 19.058 1.00 88.38 187 LEU A N 1
ATOM 1423 C CA . LEU A 1 187 ? -17.486 -1.411 20.391 1.00 88.38 187 LEU A CA 1
ATOM 1424 C C . LEU A 1 187 ? -18.640 -0.499 20.812 1.00 88.38 187 LEU A C 1
ATOM 1426 O O . LEU A 1 187 ? -19.193 0.229 19.999 1.00 88.38 187 LEU A O 1
ATOM 1430 N N . ASP A 1 188 ? -18.937 -0.452 22.105 1.00 86.31 188 ASP A N 1
ATOM 1431 C CA . ASP A 1 188 ? -19.859 0.548 22.647 1.00 86.31 188 ASP A CA 1
ATOM 1432 C C . ASP A 1 188 ? -19.317 1.974 22.415 1.00 86.31 188 ASP A C 1
ATOM 1434 O O . ASP A 1 188 ? -18.134 2.236 22.648 1.00 86.31 188 ASP A O 1
ATOM 1438 N N . THR A 1 189 ? -20.174 2.897 21.968 1.00 84.94 189 THR A N 1
ATOM 1439 C CA . THR A 1 189 ? -19.833 4.314 21.753 1.00 84.94 189 THR A CA 1
ATOM 1440 C C . THR A 1 189 ? -19.353 4.982 23.039 1.00 84.94 189 THR A C 1
ATOM 1442 O O . THR A 1 189 ? -18.488 5.851 22.973 1.00 84.94 189 THR A O 1
ATOM 1445 N N . ALA A 1 190 ? -19.817 4.524 24.207 1.00 86.31 190 ALA A N 1
ATOM 1446 C CA . ALA A 1 190 ? -19.380 5.030 25.510 1.00 86.31 190 ALA A CA 1
ATOM 1447 C C . ALA A 1 190 ? -17.892 4.765 25.821 1.00 86.31 190 ALA A C 1
ATOM 1449 O O . ALA A 1 190 ? -17.349 5.341 26.762 1.00 86.31 190 ALA A O 1
ATOM 1450 N N . ARG A 1 191 ? -17.225 3.885 25.060 1.00 85.69 191 ARG A N 1
ATOM 1451 C CA . ARG A 1 191 ? -15.790 3.594 25.218 1.00 85.69 191 ARG A CA 1
ATOM 1452 C C . ARG A 1 191 ? -14.880 4.546 24.451 1.00 85.69 191 ARG A C 1
ATOM 1454 O O . ARG A 1 191 ? -13.673 4.528 24.677 1.00 85.69 191 ARG A O 1
ATOM 1461 N N . PHE A 1 192 ? -15.429 5.323 23.524 1.00 86.81 192 PHE A N 1
ATOM 1462 C CA . PHE A 1 192 ? -14.640 6.236 22.711 1.00 86.81 192 PHE A CA 1
ATOM 1463 C C . PHE A 1 192 ? -14.435 7.561 23.453 1.00 86.81 192 PHE A C 1
ATOM 1465 O O . PHE A 1 192 ? -15.370 8.036 24.102 1.00 86.81 192 PHE A O 1
ATOM 1472 N N . PRO A 1 193 ? -13.243 8.178 23.353 1.00 85.06 193 PRO A N 1
ATOM 1473 C CA . PRO A 1 193 ? -13.038 9.541 23.826 1.00 85.06 193 PRO A CA 1
ATOM 1474 C C . PRO A 1 193 ? -14.054 10.494 23.186 1.00 85.06 193 PRO A C 1
ATOM 1476 O O . PRO A 1 193 ? -14.403 10.350 22.009 1.00 85.06 193 PRO A O 1
ATOM 1479 N N . GLN A 1 194 ? -14.535 11.470 23.957 1.00 84.88 194 GLN A N 1
ATOM 1480 C CA . GLN A 1 194 ? -15.573 12.399 23.501 1.00 84.88 194 GLN A CA 1
ATOM 1481 C C . GLN A 1 194 ? -15.102 13.241 22.306 1.00 84.88 194 GLN A C 1
ATOM 1483 O O . GLN A 1 194 ? -15.904 13.619 21.449 1.00 84.88 194 GLN A O 1
ATOM 1488 N N . GLU A 1 195 ? -13.798 13.483 22.221 1.00 85.00 195 GLU A N 1
ATOM 1489 C CA . GLU A 1 195 ? -13.134 14.176 21.124 1.00 85.00 195 GLU A CA 1
ATOM 1490 C C . GLU A 1 195 ? -13.326 13.421 19.803 1.00 85.00 195 GLU A C 1
ATOM 1492 O O . GLU A 1 195 ? -13.687 14.027 18.799 1.00 85.00 195 GLU A O 1
ATOM 1497 N N . ILE A 1 196 ? -13.181 12.091 19.814 1.00 83.12 196 ILE A N 1
ATOM 1498 C CA . ILE A 1 196 ? -13.360 11.248 18.621 1.00 83.12 196 ILE A CA 1
ATOM 1499 C C . ILE A 1 196 ? -14.824 11.244 18.177 1.00 83.12 196 ILE A C 1
ATOM 1501 O O . ILE A 1 196 ? -15.108 11.359 16.988 1.00 83.12 196 ILE A O 1
ATOM 1505 N N . ALA A 1 197 ? -15.760 11.157 19.127 1.00 82.06 197 ALA A N 1
ATOM 1506 C CA . ALA A 1 197 ? -17.188 11.182 18.821 1.00 82.06 197 ALA A CA 1
ATOM 1507 C C . ALA A 1 197 ? -17.630 12.532 18.229 1.00 82.06 197 ALA A C 1
ATOM 1509 O O . ALA A 1 197 ? -18.370 12.553 17.249 1.00 82.06 197 ALA A O 1
ATOM 1510 N N . THR A 1 198 ? -17.153 13.645 18.797 1.00 84.19 198 THR A N 1
ATOM 1511 C CA . THR A 1 198 ? -17.423 15.000 18.282 1.00 84.19 198 THR A CA 1
ATOM 1512 C C . THR A 1 198 ? -16.854 15.163 16.878 1.00 84.19 198 THR A C 1
ATOM 1514 O O . THR A 1 198 ? -17.565 15.575 15.969 1.00 84.19 198 THR A O 1
ATOM 1517 N N . HIS A 1 199 ? -15.599 14.762 16.678 1.00 81.44 199 HIS A N 1
ATOM 1518 C CA . HIS A 1 199 ? -14.936 14.909 15.390 1.00 81.44 199 HIS A CA 1
ATOM 1519 C C . HIS A 1 199 ? -15.607 14.062 14.296 1.00 81.44 199 HIS A C 1
ATOM 1521 O O . HIS A 1 199 ? -15.837 14.536 13.188 1.00 81.44 199 HIS A O 1
ATOM 1527 N N . ALA A 1 200 ? -16.017 12.831 14.614 1.00 80.88 200 ALA A N 1
ATOM 1528 C CA . ALA A 1 200 ? -16.765 11.996 13.676 1.00 80.88 200 ALA A CA 1
ATOM 1529 C C . ALA A 1 200 ? -18.130 12.602 13.293 1.00 80.88 200 ALA A C 1
ATOM 1531 O O . ALA A 1 200 ? -18.558 12.460 12.149 1.00 80.88 200 ALA A O 1
ATOM 1532 N N . GLN A 1 201 ? -18.799 13.293 14.226 1.00 80.94 201 GLN A N 1
ATOM 1533 C CA . GLN A 1 201 ? -20.043 14.018 13.948 1.00 80.94 201 GLN A CA 1
ATOM 1534 C C . GLN A 1 201 ? -19.816 15.234 13.045 1.00 80.94 201 GLN A C 1
ATOM 1536 O O . GLN A 1 201 ? -20.591 15.437 12.118 1.00 80.94 201 GLN A O 1
ATOM 1541 N N . GLU A 1 202 ? -18.757 16.013 13.284 1.00 84.56 202 GLU A N 1
ATOM 1542 C CA . GLU A 1 202 ? -18.378 17.159 12.438 1.00 84.56 202 GLU A CA 1
ATOM 1543 C C . GLU A 1 202 ? -18.062 16.739 11.000 1.00 84.56 202 GLU A C 1
ATOM 1545 O O . GLU A 1 202 ? -18.353 17.468 10.057 1.00 84.56 202 GLU A O 1
ATOM 1550 N N . MET A 1 203 ? -17.491 15.546 10.830 1.00 81.50 203 MET A N 1
ATOM 1551 C CA . MET A 1 203 ? -17.177 14.979 9.519 1.00 81.50 203 MET A CA 1
ATOM 1552 C C . MET A 1 203 ? -18.374 14.270 8.868 1.00 81.50 203 MET A C 1
ATOM 1554 O O . MET A 1 203 ? -18.234 13.720 7.775 1.00 81.50 203 MET A O 1
ATOM 1558 N N . GLU A 1 204 ? -19.549 14.295 9.509 1.00 81.56 204 GLU A N 1
ATOM 1559 C CA . GLU A 1 204 ? -20.793 13.663 9.048 1.00 81.56 204 GLU A CA 1
ATOM 1560 C C . GLU A 1 204 ? -20.637 12.163 8.742 1.00 81.56 204 GLU A C 1
ATOM 1562 O O . GLU A 1 204 ? -21.344 11.587 7.916 1.00 81.56 204 GLU A O 1
ATOM 1567 N N . LEU A 1 205 ? -19.707 11.498 9.432 1.00 80.12 205 LEU A N 1
ATOM 1568 C CA . LEU A 1 205 ? -19.449 10.082 9.227 1.00 80.12 205 LEU A CA 1
ATOM 1569 C C . LEU A 1 205 ? -20.435 9.243 10.037 1.00 80.12 205 LEU A C 1
ATOM 1571 O O . LEU A 1 205 ? -20.379 9.177 11.271 1.00 80.12 205 LEU A O 1
ATOM 1575 N N . ALA A 1 206 ? -21.337 8.562 9.335 1.00 76.44 206 ALA A N 1
ATOM 1576 C CA . ALA A 1 206 ? -22.249 7.617 9.955 1.00 76.44 206 ALA A CA 1
ATOM 1577 C C . ALA A 1 206 ? -21.490 6.362 10.407 1.00 76.44 206 ALA A C 1
ATOM 1579 O O . ALA A 1 206 ? -20.781 5.720 9.633 1.00 76.44 206 ALA A O 1
ATOM 1580 N N . ARG A 1 207 ? -21.673 5.982 11.674 1.00 82.06 207 ARG A N 1
ATOM 1581 C CA . ARG A 1 207 ? -21.174 4.704 12.178 1.00 82.06 207 ARG A CA 1
ATOM 1582 C C . ARG A 1 207 ? -21.930 3.558 11.515 1.00 82.06 207 ARG A C 1
ATOM 1584 O O . ARG A 1 207 ? -23.162 3.526 11.548 1.00 82.06 207 ARG A O 1
ATOM 1591 N N . GLU A 1 208 ? -21.195 2.603 10.963 1.00 80.94 208 GLU A N 1
ATOM 1592 C CA . GLU A 1 208 ? -21.796 1.475 10.271 1.00 80.94 208 GLU A CA 1
ATOM 1593 C C . GLU A 1 208 ? -22.457 0.504 11.260 1.00 80.94 208 GLU A C 1
ATOM 1595 O O . GLU A 1 208 ? -21.948 0.233 12.354 1.00 80.94 208 GLU A O 1
ATOM 1600 N N . ASN A 1 209 ? -23.594 -0.073 10.866 1.00 78.06 209 ASN A N 1
ATOM 1601 C CA . ASN A 1 209 ? -24.161 -1.194 11.599 1.00 78.06 209 ASN A CA 1
ATOM 1602 C C . ASN A 1 209 ? -23.355 -2.469 11.303 1.00 78.06 209 ASN A C 1
ATOM 1604 O O . ASN A 1 209 ? -23.523 -3.100 10.264 1.00 78.06 209 ASN A O 1
ATOM 1608 N N . VAL A 1 210 ? -22.513 -2.874 12.254 1.00 79.69 210 VAL A N 1
ATOM 1609 C CA . VAL A 1 210 ? -21.649 -4.066 12.148 1.00 79.69 210 VAL A CA 1
ATOM 1610 C C . VAL A 1 210 ? -22.441 -5.387 12.256 1.00 79.69 210 VAL A C 1
ATOM 1612 O O . VAL A 1 210 ? -21.884 -6.469 12.091 1.00 79.69 210 VAL A O 1
ATOM 1615 N N . THR A 1 211 ? -23.756 -5.348 12.506 1.00 79.06 211 THR A N 1
ATOM 1616 C CA . THR A 1 211 ? -24.590 -6.560 12.601 1.00 79.06 211 THR A CA 1
ATOM 1617 C C . THR A 1 211 ? -24.577 -7.340 11.285 1.00 79.06 211 THR A C 1
ATOM 1619 O O . THR A 1 211 ? -25.045 -6.854 10.261 1.00 79.06 211 THR A O 1
ATOM 1622 N N . GLY A 1 212 ? -24.077 -8.578 11.320 1.00 77.81 212 GLY A N 1
ATOM 1623 C CA . GLY A 1 212 ? -23.958 -9.436 10.134 1.00 77.81 212 GLY A CA 1
ATOM 1624 C C . GLY A 1 212 ? -22.679 -9.222 9.317 1.00 77.81 212 GLY A C 1
ATOM 1625 O O . GLY A 1 212 ? -22.460 -9.961 8.361 1.00 77.81 212 GLY A O 1
ATOM 1626 N N . LYS A 1 213 ? -21.816 -8.278 9.714 1.00 87.00 213 LYS A N 1
ATOM 1627 C CA . LYS A 1 213 ? -20.481 -8.067 9.145 1.00 87.00 213 LYS A CA 1
ATOM 1628 C C . LYS A 1 213 ? -19.389 -8.479 10.133 1.00 87.00 213 LYS A C 1
ATOM 1630 O O . LYS A 1 213 ? -19.618 -8.591 11.337 1.00 87.00 213 LYS A O 1
ATOM 1635 N N . LEU A 1 214 ? -18.186 -8.713 9.615 1.00 88.69 214 LEU A N 1
ATOM 1636 C CA . LEU A 1 214 ? -17.023 -9.015 10.444 1.00 88.69 214 LEU A CA 1
ATOM 1637 C C . LEU A 1 214 ? -16.556 -7.748 11.175 1.00 88.69 214 LEU A C 1
ATOM 1639 O O . LEU A 1 214 ? -16.502 -6.672 10.586 1.00 88.69 214 LEU A O 1
ATOM 1643 N N . ASP A 1 215 ? -16.216 -7.851 12.456 1.00 91.94 215 ASP A N 1
ATOM 1644 C CA . ASP A 1 215 ? -15.643 -6.720 13.192 1.00 91.94 215 ASP A CA 1
ATOM 1645 C C . ASP A 1 215 ? -14.207 -6.474 12.708 1.00 91.94 215 ASP A C 1
ATOM 1647 O O . ASP A 1 215 ? -13.400 -7.408 12.676 1.00 91.94 215 ASP A O 1
ATOM 1651 N N . VAL A 1 216 ? -13.867 -5.225 12.373 1.00 93.69 216 VAL A N 1
ATOM 1652 C CA . VAL A 1 216 ? -12.537 -4.845 11.858 1.00 93.69 216 VAL A CA 1
ATOM 1653 C C . VAL A 1 216 ? -11.383 -5.295 12.768 1.00 93.69 216 VAL A C 1
ATOM 1655 O O . VAL A 1 216 ? -10.298 -5.617 12.289 1.00 93.69 216 VAL A O 1
ATOM 1658 N N . ARG A 1 217 ? -11.621 -5.413 14.082 1.00 94.31 217 ARG A N 1
ATOM 1659 C CA . ARG A 1 217 ? -10.631 -5.870 15.078 1.00 94.31 217 ARG A CA 1
ATOM 1660 C C . ARG A 1 217 ? -10.286 -7.355 14.969 1.00 94.31 217 ARG A C 1
ATOM 1662 O O . ARG A 1 217 ? -9.305 -7.807 15.554 1.00 94.31 217 ARG A O 1
ATOM 1669 N N . THR A 1 218 ? -11.130 -8.131 14.293 1.00 94.62 218 THR A N 1
ATOM 1670 C CA . THR A 1 218 ? -10.980 -9.588 14.159 1.00 94.62 218 THR A CA 1
ATOM 1671 C C . THR A 1 218 ? -10.274 -10.004 12.873 1.00 94.62 218 THR A C 1
ATOM 1673 O O . THR A 1 218 ? -9.921 -11.176 12.740 1.00 94.62 218 THR A O 1
ATOM 1676 N N . LEU A 1 219 ? -10.048 -9.056 11.957 1.00 95.75 219 LEU A N 1
ATOM 1677 C CA . LEU A 1 219 ? -9.273 -9.277 10.740 1.00 95.75 219 LEU A CA 1
ATOM 1678 C C . LEU A 1 219 ? -7.850 -9.702 11.095 1.00 95.75 219 LEU A C 1
ATOM 1680 O O . LEU A 1 219 ? -7.271 -9.203 12.064 1.00 95.75 219 LEU A O 1
ATOM 1684 N N . LYS A 1 220 ? -7.311 -10.627 10.301 1.00 96.50 220 LYS A N 1
ATOM 1685 C CA . LYS A 1 220 ? -5.971 -11.181 10.475 1.00 96.50 220 LYS A CA 1
ATOM 1686 C C . LYS A 1 220 ? -5.147 -10.987 9.220 1.00 96.50 220 LYS A C 1
ATOM 1688 O O . LYS A 1 220 ? -5.633 -11.297 8.135 1.00 96.50 220 LYS A O 1
ATOM 1693 N N . ASP A 1 221 ? -3.917 -10.536 9.392 1.00 95.81 221 ASP A N 1
ATOM 1694 C CA . ASP A 1 221 ? -2.922 -10.507 8.326 1.00 95.81 221 ASP A CA 1
ATOM 1695 C C . ASP A 1 221 ? -2.412 -11.921 7.963 1.00 95.81 221 ASP A C 1
ATOM 1697 O O . ASP A 1 221 ? -2.867 -12.939 8.499 1.00 95.81 221 ASP A O 1
ATOM 1701 N N . SER A 1 222 ? -1.462 -11.995 7.030 1.00 95.00 222 SER A N 1
ATOM 1702 C CA . SER A 1 222 ? -0.854 -13.235 6.536 1.00 95.00 222 SER A CA 1
ATOM 1703 C C . SER A 1 222 ? -0.084 -14.007 7.605 1.00 95.00 222 SER A C 1
ATOM 1705 O O . SER A 1 222 ? 0.054 -15.224 7.489 1.00 95.00 222 SER A O 1
ATOM 1707 N N . ASP A 1 223 ? 0.373 -13.332 8.663 1.00 94.12 223 ASP A N 1
ATOM 1708 C CA . ASP A 1 223 ? 1.015 -13.965 9.819 1.00 94.12 223 ASP A CA 1
ATOM 1709 C C . ASP A 1 223 ? -0.025 -14.518 10.814 1.00 94.12 223 ASP A C 1
ATOM 1711 O O . ASP A 1 223 ? 0.316 -15.076 11.861 1.00 94.12 223 ASP A O 1
ATOM 1715 N N . GLY A 1 224 ? -1.316 -14.364 10.504 1.00 94.88 224 GLY A N 1
ATOM 1716 C CA . GLY A 1 224 ? -2.426 -14.727 11.372 1.00 94.88 224 GLY A CA 1
ATOM 1717 C C . GLY A 1 224 ? -2.604 -13.771 12.551 1.00 94.88 224 GLY A C 1
ATOM 1718 O O . GLY A 1 224 ? -3.323 -14.127 13.496 1.00 94.88 224 GLY A O 1
ATOM 1719 N N . MET A 1 225 ? -1.962 -12.598 12.512 1.00 94.81 225 MET A N 1
ATOM 1720 C CA . MET A 1 225 ? -2.005 -11.605 13.576 1.00 94.81 225 MET A CA 1
ATOM 1721 C C . MET A 1 225 ? -3.153 -10.627 13.368 1.00 94.81 225 MET A C 1
ATOM 1723 O O . MET A 1 225 ? -3.419 -10.199 12.252 1.00 94.81 225 MET A O 1
ATOM 1727 N N . THR A 1 226 ? -3.828 -10.257 14.453 1.00 96.06 226 THR A N 1
ATOM 1728 C CA . THR A 1 226 ? -4.793 -9.152 14.445 1.00 96.06 226 THR A CA 1
ATOM 1729 C C . THR A 1 226 ? -4.101 -7.812 14.686 1.00 96.06 226 THR A C 1
ATOM 1731 O O . THR A 1 226 ? -2.994 -7.747 15.232 1.00 96.06 226 THR A O 1
ATOM 1734 N N . ALA A 1 227 ? -4.807 -6.715 14.403 1.00 93.81 227 ALA A N 1
ATOM 1735 C CA . ALA A 1 227 ? -4.339 -5.370 14.734 1.00 93.81 227 ALA A CA 1
ATOM 1736 C C . ALA A 1 227 ? -4.047 -5.193 16.237 1.00 93.81 227 ALA A C 1
ATOM 1738 O O . ALA A 1 227 ? -3.142 -4.449 16.605 1.00 93.81 227 ALA A O 1
ATOM 1739 N N . GLN A 1 228 ? -4.756 -5.920 17.109 1.00 93.19 228 GLN A N 1
ATOM 1740 C CA . GLN A 1 228 ? -4.447 -5.981 18.538 1.00 93.19 228 GLN A CA 1
ATOM 1741 C C . GLN A 1 228 ? -3.046 -6.543 18.789 1.00 93.19 228 GLN A C 1
ATOM 1743 O O . GLN A 1 228 ? -2.258 -5.952 19.518 1.00 93.19 228 GLN A O 1
ATOM 1748 N N . GLN A 1 229 ? -2.729 -7.685 18.177 1.00 93.25 229 GLN A N 1
ATOM 1749 C CA . GLN A 1 229 ? -1.435 -8.336 18.364 1.00 93.25 229 GLN A CA 1
ATOM 1750 C C . GLN A 1 229 ? -0.304 -7.467 17.803 1.00 93.25 229 GLN A C 1
ATOM 1752 O O . GLN A 1 229 ? 0.743 -7.352 18.439 1.00 93.25 229 GLN A O 1
ATOM 1757 N N . ARG A 1 230 ? -0.540 -6.774 16.679 1.00 92.31 230 ARG A N 1
ATOM 1758 C CA . ARG A 1 230 ? 0.376 -5.746 16.158 1.00 92.31 230 ARG A CA 1
ATOM 1759 C C . ARG A 1 230 ? 0.559 -4.597 17.151 1.00 92.31 230 ARG A C 1
ATOM 1761 O O . ARG A 1 230 ? 1.693 -4.247 17.452 1.00 92.31 230 ARG A O 1
ATOM 1768 N N . ALA A 1 231 ? -0.523 -4.079 17.732 1.00 92.31 231 ALA A N 1
ATOM 1769 C CA . ALA A 1 231 ? -0.484 -3.004 18.725 1.00 92.31 231 ALA A CA 1
ATOM 1770 C C . ALA A 1 231 ? 0.344 -3.383 19.966 1.00 92.31 231 ALA A C 1
ATOM 1772 O O . ALA A 1 231 ? 1.142 -2.576 20.447 1.00 92.31 231 ALA A O 1
ATOM 1773 N N . THR A 1 232 ? 0.219 -4.624 20.450 1.00 91.00 232 THR A N 1
ATOM 1774 C CA . THR A 1 232 ? 1.043 -5.136 21.554 1.00 91.00 232 THR A CA 1
ATOM 1775 C C . THR A 1 232 ? 2.533 -5.171 21.191 1.00 91.00 232 THR A C 1
ATOM 1777 O O . THR A 1 232 ? 3.366 -4.838 22.033 1.00 91.00 232 THR A O 1
ATOM 1780 N N . ILE A 1 233 ? 2.877 -5.557 19.956 1.00 90.94 233 ILE A N 1
ATOM 1781 C CA . ILE A 1 233 ? 4.267 -5.615 19.472 1.00 90.94 233 ILE A CA 1
ATOM 1782 C C . ILE A 1 233 ? 4.850 -4.206 19.292 1.00 90.94 233 ILE A C 1
ATOM 1784 O O . ILE A 1 233 ? 5.985 -3.968 19.702 1.00 90.94 233 ILE A O 1
ATOM 1788 N N . THR A 1 234 ? 4.084 -3.276 18.713 1.00 91.38 234 THR A N 1
ATOM 1789 C CA . THR A 1 234 ? 4.509 -1.883 18.493 1.00 91.38 234 THR A CA 1
ATOM 1790 C C . THR A 1 234 ? 4.746 -1.148 19.816 1.00 91.38 234 THR A C 1
ATOM 1792 O O . THR A 1 234 ? 5.721 -0.409 19.951 1.00 91.38 234 THR A O 1
ATOM 1795 N N . GLY A 1 235 ? 3.889 -1.378 20.815 1.00 89.75 235 GLY A N 1
ATOM 1796 C CA . GLY A 1 235 ? 4.024 -0.799 22.150 1.00 89.75 235 GLY A CA 1
ATOM 1797 C C . GLY A 1 235 ? 3.645 0.689 22.246 1.00 89.75 235 GLY A C 1
ATOM 1798 O O . GLY A 1 235 ? 3.084 1.281 21.326 1.00 89.75 235 GLY A O 1
ATOM 1799 N N . GLY A 1 236 ? 3.929 1.316 23.392 1.00 89.62 236 GLY A N 1
ATOM 1800 C CA . GLY A 1 236 ? 3.639 2.738 23.628 1.00 89.62 236 GLY A CA 1
ATOM 1801 C C . GLY A 1 236 ? 2.141 3.018 23.781 1.00 89.62 236 GLY A C 1
ATOM 1802 O O . GLY A 1 236 ? 1.451 2.307 24.510 1.00 89.62 236 GLY A O 1
ATOM 1803 N N . VAL A 1 237 ? 1.630 4.028 23.068 1.00 87.50 237 VAL A N 1
ATOM 1804 C CA . VAL A 1 237 ? 0.195 4.392 23.049 1.00 87.50 237 VAL A CA 1
ATOM 1805 C C . VAL A 1 237 ? -0.703 3.210 22.653 1.00 87.50 237 VAL A C 1
ATOM 1807 O O . VAL A 1 237 ? -1.832 3.078 23.121 1.00 87.50 237 VAL A O 1
ATOM 1810 N N . TRP A 1 238 ? -0.172 2.285 21.853 1.00 89.38 238 TRP A N 1
ATOM 1811 C CA . TRP A 1 238 ? -0.879 1.089 21.411 1.00 89.38 238 TRP A CA 1
ATOM 1812 C C . TRP A 1 238 ? -1.082 0.065 22.524 1.00 89.38 238 TRP A C 1
ATOM 1814 O O . TRP A 1 238 ? -2.113 -0.604 22.550 1.00 89.38 238 TRP A O 1
ATOM 1824 N N . THR A 1 239 ? -0.161 -0.012 23.491 1.00 83.88 239 THR A N 1
ATOM 1825 C CA . THR A 1 239 ? -0.350 -0.833 24.694 1.00 83.88 239 THR A CA 1
ATOM 1826 C C . THR A 1 239 ? -1.512 -0.305 25.531 1.00 83.88 239 THR A C 1
ATOM 1828 O O . THR A 1 239 ? -2.294 -1.092 26.056 1.00 83.88 239 THR A O 1
ATOM 1831 N N . GLU A 1 240 ? -1.665 1.016 25.633 1.00 81.12 240 GLU A N 1
ATOM 1832 C CA . GLU A 1 240 ? -2.775 1.634 26.366 1.00 81.12 240 GLU A CA 1
ATOM 1833 C C . GLU A 1 240 ? -4.115 1.373 25.664 1.00 81.12 240 GLU A C 1
ATOM 1835 O O . GLU A 1 240 ? -5.087 0.978 26.310 1.00 81.12 240 GLU A O 1
ATOM 1840 N N . MET A 1 241 ? -4.160 1.500 24.333 1.00 81.69 241 MET A N 1
ATOM 1841 C CA . MET A 1 241 ? -5.352 1.176 23.536 1.00 81.69 241 MET A CA 1
ATOM 1842 C C . MET A 1 241 ? -5.722 -0.314 23.598 1.00 81.69 241 MET A C 1
ATOM 1844 O O . MET A 1 241 ? -6.908 -0.656 23.627 1.00 81.69 241 MET A O 1
ATOM 1848 N N . ASP A 1 242 ? -4.731 -1.204 23.636 1.00 80.81 242 ASP A N 1
ATOM 1849 C CA . ASP A 1 242 ? -4.928 -2.644 23.823 1.00 80.81 242 ASP A CA 1
ATOM 1850 C C . ASP A 1 242 ? -5.461 -2.962 25.229 1.00 80.81 242 ASP A C 1
ATOM 1852 O O . ASP A 1 242 ? -6.480 -3.639 25.372 1.00 80.81 242 ASP A O 1
ATOM 1856 N N . GLN A 1 243 ? -4.870 -2.379 26.277 1.00 75.38 243 GLN A N 1
ATOM 1857 C CA . GLN A 1 243 ? -5.351 -2.524 27.658 1.00 75.38 243 GLN A CA 1
ATOM 1858 C C . GLN A 1 243 ? -6.772 -1.978 27.844 1.00 75.38 243 GLN A C 1
ATOM 1860 O O . GLN A 1 243 ? -7.592 -2.597 28.524 1.00 75.38 243 GLN A O 1
ATOM 1865 N N . ALA A 1 244 ? -7.101 -0.867 27.181 1.00 75.62 244 ALA A N 1
ATOM 1866 C CA . ALA A 1 244 ? -8.457 -0.324 27.114 1.00 75.62 244 ALA A CA 1
ATOM 1867 C C . ALA A 1 244 ? -9.415 -1.188 26.264 1.00 75.62 244 ALA A C 1
ATOM 1869 O O . ALA A 1 244 ? -10.621 -0.929 26.216 1.00 75.62 244 ALA A O 1
ATOM 1870 N N . ARG A 1 245 ? -8.905 -2.255 25.630 1.00 78.31 245 ARG A N 1
ATOM 1871 C CA . ARG A 1 245 ? -9.628 -3.192 24.759 1.00 78.31 245 ARG A CA 1
ATOM 1872 C C . ARG A 1 245 ? -10.290 -2.493 23.574 1.00 78.31 245 ARG A C 1
ATOM 1874 O O . ARG A 1 245 ? -11.403 -2.849 23.183 1.00 78.31 245 ARG A O 1
ATOM 1881 N N . MET A 1 246 ? -9.604 -1.496 23.022 1.00 82.06 246 MET A N 1
ATOM 1882 C CA . MET A 1 246 ? -10.071 -0.747 21.857 1.00 82.06 246 MET A CA 1
ATOM 1883 C C . MET A 1 246 ? -9.688 -1.457 20.564 1.00 82.06 246 MET A C 1
ATOM 1885 O O . MET A 1 246 ? -10.515 -1.605 19.675 1.00 82.06 246 MET A O 1
ATOM 1889 N N . VAL A 1 247 ? -8.476 -2.000 20.486 1.00 69.44 247 VAL A N 1
ATOM 1890 C CA . VAL A 1 247 ? -8.011 -2.750 19.306 1.00 69.44 247 VAL A CA 1
ATOM 1891 C C . VAL A 1 247 ? -8.305 -4.255 19.376 1.00 69.44 247 VAL A C 1
ATOM 1893 O O . VAL A 1 247 ? -8.288 -4.923 18.349 1.00 69.44 247 VAL A O 1
ATOM 1896 N N . GLY A 1 248 ? -8.629 -4.795 20.558 1.00 64.62 248 GLY A N 1
ATOM 1897 C CA . GLY A 1 248 ? -8.931 -6.218 20.773 1.00 64.62 248 GLY A CA 1
ATOM 1898 C C . GLY A 1 248 ? -10.419 -6.565 20.783 1.00 64.62 248 GLY A C 1
ATOM 1899 O O . GLY A 1 248 ? -11.245 -5.753 21.200 1.00 64.62 248 GLY A O 1
ATOM 1900 N N . CYS A 1 249 ? -10.778 -7.785 20.364 1.00 52.31 249 CYS A N 1
ATOM 1901 C CA . CYS A 1 249 ? -12.153 -8.296 20.417 1.00 52.31 249 CYS A CA 1
ATOM 1902 C C . CYS A 1 249 ? -12.404 -9.089 21.713 1.00 52.31 249 CYS A C 1
ATOM 1904 O O . CYS A 1 249 ? -11.624 -9.963 22.087 1.00 52.31 249 CYS A O 1
ATOM 1906 N N . LEU A 1 250 ? -13.515 -8.807 22.401 1.00 49.31 250 LEU A N 1
ATOM 1907 C CA . LEU A 1 250 ? -13.914 -9.493 23.634 1.00 49.31 250 LEU A CA 1
ATOM 1908 C C . LEU A 1 250 ? -14.469 -10.892 23.328 1.00 49.31 250 LEU A C 1
ATOM 1910 O O . LEU A 1 250 ? -15.677 -11.098 23.310 1.00 49.31 250 LEU A O 1
ATOM 1914 N N . PHE A 1 251 ? -13.593 -11.877 23.161 1.00 39.25 251 PHE A N 1
ATOM 1915 C CA . PHE A 1 251 ? -13.925 -13.247 23.549 1.00 39.25 251 PHE A CA 1
ATOM 1916 C C . PHE A 1 251 ? -13.227 -13.546 24.877 1.00 39.25 251 PHE A C 1
ATOM 1918 O O . PHE A 1 251 ? -12.094 -14.009 24.916 1.00 39.25 251 PHE A O 1
ATOM 1925 N N . GLY A 1 252 ? -13.926 -13.250 25.979 1.00 40.31 252 GLY A N 1
ATOM 1926 C CA . GLY A 1 252 ? -13.549 -13.690 27.323 1.00 40.31 252 GLY A CA 1
ATOM 1927 C C . GLY A 1 252 ? -13.118 -12.584 28.294 1.00 40.31 252 GLY A C 1
ATOM 1928 O O . GLY A 1 252 ? -12.135 -11.885 28.084 1.00 40.31 252 GLY A O 1
ATOM 1929 N N . LEU A 1 253 ? -13.823 -12.556 29.431 1.00 34.62 253 LEU A N 1
ATOM 1930 C CA . LEU A 1 253 ? -13.490 -11.937 30.723 1.00 34.62 253 LEU A CA 1
ATOM 1931 C C . LEU A 1 253 ? -13.904 -10.478 30.962 1.00 34.62 253 LEU A C 1
ATOM 1933 O O . LEU A 1 253 ? -13.244 -9.536 30.535 1.00 34.62 253 LEU A O 1
ATOM 1937 N N . SER A 1 254 ? -14.964 -10.382 31.773 1.00 36.75 254 SER A N 1
ATOM 1938 C CA . SER A 1 254 ? -15.198 -9.490 32.919 1.00 36.75 254 SER A CA 1
ATOM 1939 C C . SER A 1 254 ? -14.921 -7.997 32.753 1.00 36.75 254 SER A C 1
ATOM 1941 O O . SER A 1 254 ? -13.812 -7.548 32.475 1.00 36.75 254 SER A O 1
ATOM 1943 N N . SER A 1 255 ? -15.985 -7.238 32.978 1.00 35.66 255 SER A N 1
ATOM 1944 C CA . SER A 1 255 ? -16.054 -5.793 33.117 1.00 35.66 255 SER A CA 1
ATOM 1945 C C . SER A 1 255 ? -15.472 -5.343 34.455 1.00 35.66 255 SER A C 1
ATOM 1947 O O . SER A 1 255 ? -16.111 -5.562 35.478 1.00 35.66 255 SER A O 1
ATOM 1949 N N . ASP A 1 256 ? -14.330 -4.659 34.426 1.00 34.78 256 ASP A N 1
ATOM 1950 C CA . ASP A 1 256 ? -13.931 -3.743 35.493 1.00 34.78 256 ASP A CA 1
ATOM 1951 C C . ASP A 1 256 ? -13.670 -2.355 34.893 1.00 34.78 256 ASP A C 1
ATOM 1953 O O . ASP A 1 256 ? -13.051 -2.196 33.840 1.00 34.78 256 ASP A O 1
ATOM 1957 N N . SER A 1 257 ? -14.252 -1.359 35.551 1.00 36.34 257 SER A N 1
ATOM 1958 C CA . SER A 1 257 ? -14.298 0.061 35.207 1.00 36.34 257 SER A CA 1
ATOM 1959 C C . SER A 1 257 ? -12.935 0.747 35.356 1.00 36.34 257 SER A C 1
ATOM 1961 O O . SER A 1 257 ? -12.314 0.638 36.412 1.00 36.34 257 SER A O 1
ATOM 1963 N N . PHE A 1 258 ? -12.510 1.517 34.346 1.00 36.94 258 PHE A N 1
ATOM 1964 C CA . PHE A 1 258 ? -11.272 2.308 34.368 1.00 36.94 258 PHE A CA 1
ATOM 1965 C C . PHE A 1 258 ? -11.554 3.809 34.171 1.00 36.94 258 PHE A C 1
ATOM 1967 O O . PHE A 1 258 ? -12.436 4.182 33.401 1.00 36.94 258 PHE A O 1
ATOM 1974 N N . SER A 1 259 ? -10.817 4.661 34.896 1.00 31.48 259 SER A N 1
ATOM 1975 C CA . SER A 1 259 ? -10.996 6.122 34.993 1.00 31.48 259 SER A CA 1
ATOM 1976 C C . SER A 1 259 ? -9.766 6.868 34.458 1.00 31.48 259 SER A C 1
ATOM 1978 O O . SER A 1 259 ? -8.651 6.649 34.926 1.00 31.48 259 SER A O 1
ATOM 1980 N N . TRP A 1 260 ? -9.991 7.802 33.533 1.00 32.28 260 TRP A N 1
ATOM 1981 C CA . TRP A 1 260 ? -9.005 8.538 32.720 1.00 32.28 260 TRP A CA 1
ATOM 1982 C C . TRP A 1 260 ? -8.338 9.760 33.401 1.00 32.28 260 TRP A C 1
ATOM 1984 O O . TRP A 1 260 ? -8.184 10.813 32.790 1.00 32.28 260 TRP A O 1
ATOM 1994 N N . THR A 1 261 ? -7.932 9.688 34.673 1.00 31.06 261 THR A N 1
ATOM 1995 C CA . THR A 1 261 ? -7.472 10.892 35.419 1.00 31.06 261 THR A CA 1
ATOM 1996 C C . THR A 1 261 ? -6.013 10.905 35.877 1.00 31.06 261 THR A C 1
ATOM 1998 O O . THR A 1 261 ? -5.669 11.688 36.761 1.00 31.06 261 THR A O 1
ATOM 2001 N N . SER A 1 262 ? -5.103 10.128 35.278 1.00 31.61 262 SER A N 1
ATOM 2002 C CA . SER A 1 262 ? -3.704 10.130 35.740 1.00 31.61 262 SER A CA 1
ATOM 2003 C C . SER A 1 262 ? -2.638 10.163 34.642 1.00 31.61 262 SER A C 1
ATOM 2005 O O . SER A 1 262 ? -1.772 9.299 34.592 1.00 31.61 262 SER A O 1
ATOM 2007 N N . CYS A 1 263 ? -2.612 11.243 33.858 1.00 30.03 263 CYS A N 1
ATOM 2008 C CA . CYS A 1 263 ? -1.380 11.733 33.230 1.00 30.03 263 CYS A CA 1
ATOM 2009 C C . CYS A 1 263 ? -1.006 13.073 33.878 1.00 30.03 263 CYS A C 1
ATOM 2011 O O . CYS A 1 263 ? -1.410 14.139 33.420 1.00 30.03 263 CYS A O 1
ATOM 2013 N N . LYS A 1 264 ? -0.261 13.028 34.990 1.00 29.83 264 LYS A N 1
ATOM 2014 C CA . LYS A 1 264 ? 0.441 14.207 35.516 1.00 29.83 264 LYS A CA 1
ATOM 2015 C C . LYS A 1 264 ? 1.851 14.245 34.930 1.00 29.83 264 LYS A C 1
ATOM 2017 O O . LYS A 1 264 ? 2.596 13.275 35.018 1.00 29.83 264 LYS A O 1
ATOM 2022 N N . THR A 1 265 ? 2.173 15.396 34.353 1.00 34.44 265 THR A N 1
ATOM 2023 C CA . THR A 1 265 ? 3.483 15.862 33.880 1.00 34.44 265 THR A CA 1
ATOM 2024 C C . THR A 1 265 ? 4.645 15.525 34.831 1.00 34.44 265 THR A C 1
ATOM 2026 O O . THR A 1 265 ? 4.472 15.660 36.047 1.00 34.44 265 THR A O 1
ATOM 2029 N N . PRO A 1 266 ? 5.847 15.185 34.324 1.00 32.53 266 PRO A N 1
ATOM 2030 C CA . PRO A 1 266 ? 7.038 15.055 35.162 1.00 32.53 266 PRO A CA 1
ATOM 2031 C C . PRO A 1 266 ? 7.535 16.434 35.648 1.00 32.53 266 PRO A C 1
ATOM 2033 O O . PRO A 1 266 ? 7.410 17.419 34.916 1.00 32.53 266 PRO A O 1
ATOM 2036 N N . PRO A 1 267 ? 8.103 16.543 36.866 1.00 32.69 267 PRO A N 1
ATOM 2037 C CA . PRO A 1 267 ? 8.597 17.810 37.385 1.00 32.69 267 PRO A CA 1
ATOM 2038 C C . PRO A 1 267 ? 9.972 18.166 36.806 1.00 32.69 267 PRO A C 1
ATOM 2040 O O . PRO A 1 267 ? 10.888 17.347 36.744 1.00 32.69 267 PRO A O 1
ATOM 2043 N N . SER A 1 268 ? 10.107 19.436 36.438 1.00 35.25 268 SER A N 1
ATOM 2044 C CA . SER A 1 268 ? 11.351 20.131 36.122 1.00 35.25 268 SER A CA 1
ATOM 2045 C C . SER A 1 268 ? 12.259 20.260 37.351 1.00 35.25 268 SER A C 1
ATOM 2047 O O . SER A 1 268 ? 11.807 20.754 38.384 1.00 35.25 268 SER A O 1
ATOM 2049 N N . HIS A 1 269 ? 13.550 19.952 37.216 1.00 34.09 269 HIS A N 1
ATOM 2050 C CA . HIS A 1 269 ? 14.590 20.484 38.098 1.00 34.09 269 HIS A CA 1
ATOM 2051 C C . HIS A 1 269 ? 15.795 20.951 37.278 1.00 34.09 269 HIS A C 1
ATOM 2053 O O . HIS A 1 269 ? 16.265 20.256 36.382 1.00 34.09 269 HIS A O 1
ATOM 2059 N N . ASN A 1 270 ? 16.251 22.157 37.605 1.00 31.88 270 ASN A N 1
ATOM 2060 C CA . ASN A 1 270 ? 17.313 22.918 36.963 1.00 31.88 270 ASN A CA 1
ATOM 2061 C C . ASN A 1 270 ? 18.410 23.208 38.011 1.00 31.88 270 ASN A C 1
ATOM 2063 O O . ASN A 1 270 ? 18.044 23.523 39.144 1.00 31.88 270 ASN A O 1
ATOM 2067 N N . HIS A 1 271 ? 19.685 23.183 37.579 1.00 30.34 271 HIS A N 1
ATOM 2068 C CA . HIS A 1 271 ? 20.916 23.739 38.204 1.00 30.34 271 HIS A CA 1
ATOM 2069 C C . HIS A 1 271 ? 21.369 23.143 39.571 1.00 30.34 271 HIS A C 1
ATOM 2071 O O . HIS A 1 271 ? 20.546 22.851 40.424 1.00 30.34 271 HIS A O 1
ATOM 2077 N N . ASP A 1 272 ? 22.648 22.917 39.919 1.00 29.50 272 ASP A N 1
ATOM 2078 C CA . ASP A 1 272 ? 23.941 23.426 39.434 1.00 29.50 272 ASP A CA 1
ATOM 2079 C C . ASP A 1 272 ? 25.140 22.638 40.052 1.00 29.50 272 ASP A C 1
ATOM 2081 O O . ASP A 1 272 ? 25.017 22.061 41.129 1.00 29.50 272 ASP A O 1
ATOM 2085 N N . SER A 1 273 ? 26.321 22.783 39.424 1.00 29.41 273 SER A N 1
ATOM 2086 C CA . SER A 1 273 ? 27.701 22.754 39.988 1.00 29.41 273 SER A CA 1
ATOM 2087 C C . SER A 1 273 ? 28.510 21.449 40.215 1.00 29.41 273 SER A C 1
ATOM 2089 O O . SER A 1 273 ? 28.387 20.755 41.216 1.00 29.41 273 SER A O 1
ATOM 2091 N N . LEU A 1 274 ? 29.468 21.245 39.289 1.00 29.75 274 LEU A N 1
ATOM 2092 C CA . LEU A 1 274 ? 30.932 21.061 39.459 1.00 29.75 274 LEU A CA 1
ATOM 2093 C C . LEU A 1 274 ? 31.493 20.342 40.708 1.00 29.75 274 LEU A C 1
ATOM 2095 O O . LEU A 1 274 ? 31.468 20.897 41.798 1.00 29.75 274 LEU A O 1
ATOM 2099 N N . HIS A 1 275 ? 32.247 19.253 40.488 1.00 31.81 275 HIS A N 1
ATOM 2100 C CA . HIS A 1 275 ? 33.653 19.147 40.923 1.00 31.81 275 HIS A CA 1
ATOM 2101 C C . HIS A 1 275 ? 34.405 18.017 40.190 1.00 31.81 275 HIS A C 1
ATOM 2103 O O . HIS A 1 275 ? 33.913 16.903 40.036 1.00 31.81 275 HIS A O 1
ATOM 2109 N N . MET A 1 276 ? 35.619 18.346 39.738 1.00 28.64 276 MET A N 1
ATOM 2110 C CA . MET A 1 276 ? 36.633 17.450 39.175 1.00 28.64 276 MET A CA 1
ATOM 2111 C C . MET A 1 276 ? 37.036 16.321 40.129 1.00 28.64 276 MET A C 1
ATOM 2113 O O . MET A 1 276 ? 37.174 16.587 41.316 1.00 28.64 276 MET A O 1
ATOM 2117 N N . LEU A 1 277 ? 37.402 15.153 39.582 1.00 31.53 277 LEU A N 1
ATOM 2118 C CA . LEU A 1 277 ? 38.658 14.446 39.888 1.00 31.53 277 LEU A CA 1
ATOM 2119 C C . LEU A 1 277 ? 38.982 13.423 38.779 1.00 31.53 277 LEU A C 1
ATOM 2121 O O . LEU A 1 277 ? 38.117 12.685 38.315 1.00 31.53 277 LEU A O 1
ATOM 2125 N N . SER A 1 278 ? 40.245 13.411 38.351 1.00 28.55 278 SER A N 1
ATOM 2126 C CA . SER A 1 278 ? 40.818 12.498 37.358 1.00 28.55 278 SER A CA 1
ATOM 2127 C C . SER A 1 278 ? 41.148 11.128 37.946 1.00 28.55 278 SER A C 1
ATOM 2129 O O . SER A 1 278 ? 41.716 11.071 39.035 1.00 28.55 278 SER A O 1
ATOM 2131 N N . ALA A 1 279 ? 40.985 10.063 37.162 1.00 30.81 279 ALA A N 1
ATOM 2132 C CA . ALA A 1 279 ? 41.903 8.925 37.180 1.00 30.81 279 ALA A CA 1
ATOM 2133 C C . ALA A 1 279 ? 41.815 8.137 35.864 1.00 30.81 279 ALA A C 1
ATOM 2135 O O . ALA A 1 279 ? 40.765 7.650 35.460 1.00 30.81 279 ALA A O 1
ATOM 2136 N N . THR A 1 280 ? 42.964 8.041 35.209 1.00 29.92 280 THR A N 1
ATOM 2137 C CA . THR A 1 280 ? 43.311 7.166 34.090 1.00 29.92 280 THR A CA 1
ATOM 2138 C C . THR A 1 280 ? 43.208 5.685 34.459 1.00 29.92 280 THR A C 1
ATOM 2140 O O . THR A 1 280 ? 43.758 5.287 35.483 1.00 29.92 280 THR A O 1
ATOM 2143 N N . ASN A 1 281 ? 42.651 4.854 33.571 1.00 32.94 281 ASN A N 1
ATOM 2144 C CA . ASN A 1 281 ? 43.249 3.555 33.254 1.00 32.94 281 ASN A CA 1
ATOM 2145 C C . ASN A 1 281 ? 42.805 3.030 31.882 1.00 32.94 281 ASN A C 1
ATOM 2147 O O . ASN A 1 281 ? 41.671 3.208 31.451 1.00 32.94 281 ASN A O 1
ATOM 2151 N N . HIS A 1 282 ? 43.783 2.449 31.195 1.00 29.67 282 HIS A N 1
ATOM 2152 C CA . HIS A 1 282 ? 43.755 1.924 29.836 1.00 29.67 282 HIS A CA 1
ATOM 2153 C C . HIS A 1 282 ? 43.172 0.504 29.748 1.00 29.67 282 HIS A C 1
ATOM 2155 O O . HIS A 1 282 ? 43.347 -0.296 30.665 1.00 29.67 282 HIS A O 1
ATOM 2161 N N . SER A 1 283 ? 42.687 0.210 28.535 1.00 31.78 283 SER A N 1
ATOM 2162 C CA . SER A 1 283 ? 42.705 -1.076 27.812 1.00 31.78 283 SER A CA 1
ATOM 2163 C C . SER A 1 283 ? 41.403 -1.887 27.692 1.00 31.78 283 SER A C 1
ATOM 2165 O O . SER A 1 283 ? 40.524 -1.781 28.540 1.00 31.78 283 SER A O 1
ATOM 2167 N N . PRO A 1 284 ? 41.245 -2.612 26.559 1.00 35.19 284 PRO A N 1
ATOM 2168 C CA . PRO A 1 284 ? 40.029 -2.548 25.752 1.00 35.19 284 PRO A CA 1
ATOM 2169 C C . PRO A 1 284 ? 39.236 -3.858 25.762 1.00 35.19 284 PRO A C 1
ATOM 2171 O O . PRO A 1 284 ? 39.817 -4.941 25.712 1.00 35.19 284 PRO A O 1
ATOM 2174 N N . GLU A 1 285 ? 37.908 -3.756 25.723 1.00 28.56 285 GLU A N 1
ATOM 2175 C CA . GLU A 1 285 ? 37.026 -4.907 25.531 1.00 28.56 285 GLU A CA 1
ATOM 2176 C C . GLU A 1 285 ? 36.138 -4.692 24.301 1.00 28.56 285 GLU A C 1
ATOM 2178 O O . GLU A 1 285 ? 35.490 -3.659 24.127 1.00 28.56 285 GLU A O 1
ATOM 2183 N N . LEU A 1 286 ? 36.212 -5.673 23.405 1.00 31.86 286 LEU A N 1
ATOM 2184 C CA . LEU A 1 286 ? 35.575 -5.752 22.097 1.00 31.86 286 LEU A CA 1
ATOM 2185 C C . LEU A 1 286 ? 34.046 -5.745 22.229 1.00 31.86 286 LEU A C 1
ATOM 2187 O O . LEU A 1 286 ? 33.453 -6.727 22.668 1.00 31.86 286 LEU A O 1
ATOM 2191 N N . GLN A 1 287 ? 33.401 -4.661 21.794 1.00 29.31 287 GLN A N 1
ATOM 2192 C CA . GLN A 1 287 ? 31.954 -4.620 21.588 1.00 29.31 287 GLN A CA 1
ATOM 2193 C C . GLN A 1 287 ? 31.610 -5.080 20.170 1.00 29.31 287 GLN A C 1
ATOM 2195 O O . GLN A 1 287 ? 31.999 -4.463 19.179 1.00 29.31 287 GLN A O 1
ATOM 2200 N N . ALA A 1 288 ? 30.858 -6.176 20.093 1.00 33.31 288 ALA A N 1
ATOM 2201 C CA . ALA A 1 288 ? 30.158 -6.603 18.891 1.00 33.31 288 ALA A CA 1
ATOM 2202 C C . ALA A 1 288 ? 29.031 -5.602 18.550 1.00 33.31 288 ALA A C 1
ATOM 2204 O O . ALA A 1 288 ? 28.335 -5.143 19.461 1.00 33.31 288 ALA A O 1
ATOM 2205 N N . PRO A 1 289 ? 28.810 -5.260 17.269 1.00 32.09 289 PRO A N 1
ATOM 2206 C CA . PRO A 1 289 ? 27.711 -4.387 16.886 1.00 32.09 289 PRO A CA 1
ATOM 2207 C C . PRO A 1 289 ? 26.367 -5.122 16.986 1.00 32.09 289 PRO A C 1
ATOM 2209 O O . PRO A 1 289 ? 26.162 -6.179 16.392 1.00 32.09 289 PRO A O 1
ATOM 2212 N N . SER A 1 290 ? 25.443 -4.522 17.735 1.00 31.64 290 SER A N 1
ATOM 2213 C CA . SER A 1 290 ? 24.013 -4.843 17.722 1.00 31.64 290 SER A CA 1
ATOM 2214 C C . SER A 1 290 ? 23.412 -4.557 16.333 1.00 31.64 290 SER A C 1
ATOM 2216 O O . SER A 1 290 ? 23.740 -3.520 15.743 1.00 31.64 290 SER A O 1
ATOM 2218 N N . PRO A 1 291 ? 22.528 -5.420 15.795 1.00 29.42 291 PRO A N 1
ATOM 2219 C CA . PRO A 1 291 ? 21.858 -5.157 14.535 1.00 29.42 291 PRO A CA 1
ATOM 2220 C C . PRO A 1 291 ? 20.749 -4.125 14.766 1.00 29.42 291 PRO A C 1
ATOM 2222 O O . PRO A 1 291 ? 19.696 -4.421 15.328 1.00 29.42 291 PRO A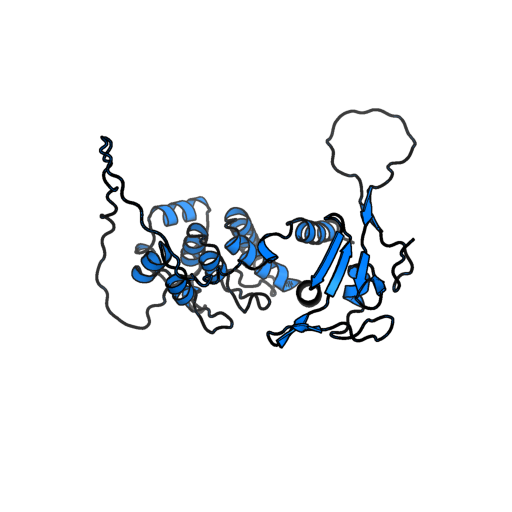 O 1
ATOM 2225 N N . ARG A 1 292 ? 20.971 -2.889 14.305 1.00 27.16 292 ARG A N 1
ATOM 2226 C CA . ARG A 1 292 ? 19.859 -1.982 14.007 1.00 27.16 292 ARG A CA 1
ATOM 2227 C C . ARG A 1 292 ? 19.073 -2.601 12.856 1.00 27.16 292 ARG A C 1
ATOM 2229 O O . ARG A 1 292 ? 19.613 -2.751 11.764 1.00 27.16 292 ARG A O 1
ATOM 2236 N N . ALA A 1 293 ? 17.817 -2.952 13.112 1.00 30.45 293 ALA A N 1
ATOM 2237 C CA . ALA A 1 293 ? 16.853 -3.243 12.066 1.00 30.45 293 ALA A CA 1
ATOM 2238 C C . ALA A 1 293 ? 16.702 -1.984 11.201 1.00 30.45 293 ALA A C 1
ATOM 2240 O O . ALA A 1 293 ? 16.168 -0.963 11.638 1.00 30.45 293 ALA A O 1
ATOM 2241 N N . SER A 1 294 ? 17.270 -2.038 10.002 1.00 28.97 294 SER A N 1
ATOM 2242 C CA . SER A 1 294 ? 17.035 -1.062 8.950 1.00 28.97 294 SER A CA 1
ATOM 2243 C C . SER A 1 294 ? 15.564 -1.141 8.557 1.00 28.97 294 SER A C 1
ATOM 2245 O O . SER A 1 294 ? 15.075 -2.220 8.227 1.00 28.97 294 SER A O 1
ATOM 2247 N N . ALA A 1 295 ? 14.863 -0.010 8.602 1.00 28.48 295 ALA A N 1
ATOM 2248 C CA . ALA A 1 295 ? 13.543 0.100 8.000 1.00 28.48 295 ALA A CA 1
ATOM 2249 C C . ALA A 1 295 ? 13.625 -0.290 6.507 1.00 28.48 295 ALA A C 1
ATOM 2251 O O . ALA A 1 295 ? 14.622 0.032 5.849 1.00 28.48 295 ALA A O 1
ATOM 2252 N N . PRO A 1 296 ? 12.621 -0.994 5.970 1.00 29.59 296 PRO A N 1
ATOM 2253 C CA . PRO A 1 296 ? 12.626 -1.429 4.581 1.00 29.59 296 PRO A CA 1
ATOM 2254 C C . PRO A 1 296 ? 12.564 -0.234 3.608 1.00 29.59 296 PRO A C 1
ATOM 2256 O O . PRO A 1 296 ? 11.944 0.802 3.866 1.00 29.59 296 PRO A O 1
ATOM 2259 N N . ALA A 1 297 ? 13.266 -0.382 2.482 1.00 28.94 297 ALA A N 1
ATOM 2260 C CA . ALA A 1 297 ? 13.608 0.680 1.534 1.00 28.94 297 ALA A CA 1
ATOM 2261 C C . ALA A 1 297 ? 12.424 1.285 0.745 1.00 28.94 297 ALA A C 1
ATOM 2263 O O . ALA A 1 297 ? 12.626 2.268 0.036 1.00 28.94 297 ALA A O 1
ATOM 2264 N N . TRP A 1 298 ? 11.199 0.768 0.891 1.00 35.81 298 TRP A N 1
ATOM 2265 C CA . TRP A 1 298 ? 10.005 1.306 0.219 1.00 35.81 298 TRP A CA 1
ATOM 2266 C C . TRP A 1 298 ? 9.557 2.666 0.773 1.00 35.81 298 TRP A C 1
ATOM 2268 O O . TRP A 1 298 ? 8.981 3.462 0.044 1.00 35.81 298 TRP A O 1
ATOM 2278 N N . SER A 1 299 ? 9.942 3.007 2.007 1.00 27.22 299 SER A N 1
ATOM 2279 C CA . SER A 1 299 ? 9.661 4.311 2.643 1.00 27.22 299 SER A CA 1
ATOM 2280 C C . SER A 1 299 ? 10.373 5.523 2.007 1.00 27.22 299 SER A C 1
ATOM 2282 O O . SER A 1 299 ? 10.269 6.638 2.516 1.00 27.22 299 SER A O 1
ATOM 2284 N N . ARG A 1 300 ? 11.142 5.328 0.925 1.00 29.42 300 ARG A N 1
ATOM 2285 C CA . ARG A 1 300 ? 11.915 6.389 0.249 1.00 29.42 300 ARG A CA 1
ATOM 2286 C C . ARG A 1 300 ? 11.608 6.551 -1.241 1.00 29.42 300 ARG A C 1
ATOM 2288 O O . ARG A 1 300 ? 12.277 7.352 -1.893 1.00 29.42 300 ARG A O 1
ATOM 2295 N N . MET A 1 301 ? 10.639 5.822 -1.794 1.00 31.95 301 MET A N 1
ATOM 2296 C CA . MET A 1 301 ? 10.242 6.012 -3.192 1.00 31.95 301 MET A CA 1
ATOM 2297 C C . MET A 1 301 ? 9.221 7.147 -3.296 1.00 31.95 301 MET A C 1
ATOM 2299 O O . MET A 1 301 ? 8.263 7.216 -2.536 1.00 31.95 301 MET A O 1
ATOM 2303 N N . CYS A 1 302 ? 9.496 8.087 -4.203 1.00 27.25 302 CYS A N 1
ATOM 2304 C CA . CYS A 1 302 ? 8.679 9.272 -4.434 1.00 27.25 302 CYS A CA 1
ATOM 2305 C C . CYS A 1 302 ? 7.225 8.894 -4.794 1.00 27.25 302 CYS A C 1
ATOM 2307 O O . CYS A 1 302 ? 7.043 8.012 -5.636 1.00 27.25 302 CYS A O 1
ATOM 2309 N N . PRO A 1 303 ? 6.215 9.648 -4.317 1.00 34.25 303 PRO A N 1
ATOM 2310 C CA . PRO A 1 303 ? 4.802 9.514 -4.719 1.00 34.25 303 PRO A CA 1
ATOM 2311 C C . PRO A 1 303 ? 4.532 9.675 -6.233 1.00 34.25 303 PRO A C 1
ATOM 2313 O O . PRO A 1 303 ? 3.421 9.464 -6.715 1.00 34.25 303 PRO A O 1
ATOM 2316 N N . SER A 1 304 ? 5.547 10.059 -7.014 1.00 33.16 304 SER A N 1
ATOM 2317 C CA . SER A 1 304 ? 5.422 10.457 -8.421 1.00 33.16 304 SER A CA 1
ATOM 2318 C C . SER A 1 304 ? 5.018 9.320 -9.369 1.00 33.16 304 SER A C 1
ATOM 2320 O O . SER A 1 304 ? 4.373 9.583 -10.380 1.00 33.16 304 SER A O 1
ATOM 2322 N N . ILE A 1 305 ? 5.335 8.055 -9.054 1.00 36.25 305 ILE A N 1
ATOM 2323 C CA . ILE A 1 305 ? 4.905 6.916 -9.893 1.00 36.25 305 ILE A CA 1
ATOM 2324 C C . ILE A 1 305 ? 3.399 6.656 -9.723 1.00 36.25 305 ILE A C 1
ATOM 2326 O O . ILE A 1 305 ? 2.711 6.352 -10.697 1.00 36.25 305 ILE A O 1
ATOM 2330 N N . TYR A 1 306 ? 2.865 6.860 -8.516 1.00 36.88 306 TYR A N 1
ATOM 2331 C CA . TYR A 1 306 ? 1.436 6.712 -8.235 1.00 36.88 306 TYR A CA 1
ATOM 2332 C C . TYR A 1 306 ? 0.597 7.844 -8.862 1.00 36.88 306 TYR A C 1
ATOM 2334 O O . TYR A 1 306 ? -0.470 7.582 -9.422 1.00 36.88 306 TYR A O 1
ATOM 2342 N N . CYS A 1 307 ? 1.107 9.083 -8.889 1.00 30.89 307 CYS A N 1
ATOM 2343 C CA . CYS A 1 307 ? 0.410 10.226 -9.504 1.00 30.89 307 CYS A CA 1
ATOM 2344 C C . CYS A 1 307 ? 0.212 10.104 -11.031 1.00 30.89 307 CYS A C 1
ATOM 2346 O O . CYS A 1 307 ? -0.811 10.552 -11.557 1.00 30.89 307 CYS A O 1
ATOM 2348 N N . LEU A 1 308 ? 1.145 9.471 -11.751 1.00 31.81 308 LEU A N 1
ATOM 2349 C CA . LEU A 1 308 ? 1.076 9.327 -13.215 1.00 31.81 308 LEU A CA 1
ATOM 2350 C C . LEU A 1 308 ? 0.020 8.306 -13.674 1.00 31.81 308 LEU A C 1
ATOM 2352 O O . LEU A 1 308 ? -0.613 8.491 -14.713 1.00 31.81 308 LEU A O 1
ATOM 2356 N N . VAL A 1 309 ? -0.239 7.257 -12.888 1.00 35.09 309 VAL A N 1
ATOM 2357 C CA . VAL A 1 309 ? -1.241 6.234 -13.249 1.00 35.09 309 VAL A CA 1
ATOM 2358 C C . VAL A 1 309 ? -2.671 6.700 -12.937 1.00 35.09 309 VAL A C 1
ATOM 2360 O O . VAL A 1 309 ? -3.616 6.313 -13.628 1.00 35.09 309 VAL A O 1
ATOM 2363 N N . VAL A 1 310 ? -2.850 7.569 -11.935 1.00 31.70 310 VAL A N 1
ATOM 2364 C CA . VAL A 1 310 ? -4.171 8.096 -11.543 1.00 31.70 310 VAL A CA 1
ATOM 2365 C C . VAL A 1 310 ? -4.642 9.233 -12.463 1.00 31.70 310 VAL A C 1
ATOM 2367 O O . VAL A 1 310 ? -5.833 9.324 -12.767 1.00 31.70 310 VAL A O 1
ATOM 2370 N N . THR A 1 311 ? -3.737 10.062 -12.988 1.00 30.92 311 THR A N 1
ATOM 2371 C CA . THR A 1 311 ? -4.101 11.168 -13.896 1.00 30.92 311 THR A CA 1
ATOM 2372 C C . THR A 1 311 ? -4.446 10.700 -15.315 1.00 30.92 311 THR A C 1
ATOM 2374 O O . THR A 1 311 ? -5.383 11.230 -15.916 1.00 30.92 311 THR A O 1
ATOM 2377 N N . ALA A 1 312 ? -3.810 9.638 -15.820 1.00 32.03 312 ALA A N 1
ATOM 2378 C CA . ALA A 1 312 ? -4.061 9.122 -17.171 1.00 32.03 312 ALA A CA 1
ATOM 2379 C C . ALA A 1 312 ? -5.468 8.517 -17.375 1.00 32.03 312 ALA A C 1
ATOM 2381 O O . ALA A 1 312 ? -5.941 8.428 -18.504 1.00 32.03 312 ALA A O 1
ATOM 2382 N N . LYS A 1 313 ? -6.176 8.135 -16.301 1.00 31.12 313 LYS A N 1
ATOM 2383 C CA . LYS A 1 313 ? -7.523 7.535 -16.392 1.00 31.12 313 LYS A CA 1
ATOM 2384 C C . LYS A 1 313 ? -8.673 8.544 -16.227 1.00 31.12 313 LYS A C 1
ATOM 2386 O O . LYS A 1 313 ? -9.828 8.170 -16.410 1.00 31.12 313 LYS A O 1
ATOM 2391 N N . ARG A 1 314 ? -8.379 9.817 -15.908 1.00 31.52 314 ARG A N 1
ATOM 2392 C CA . ARG A 1 314 ? -9.383 10.898 -15.766 1.00 31.52 314 ARG A CA 1
ATOM 2393 C C . ARG A 1 314 ? -9.737 11.606 -17.083 1.00 31.52 314 ARG A C 1
ATOM 2395 O O . ARG A 1 314 ? -10.772 12.262 -17.142 1.00 31.52 314 ARG A O 1
ATOM 2402 N N . LYS A 1 315 ? -8.941 11.452 -18.147 1.00 28.58 315 LYS A N 1
ATOM 2403 C CA . LYS A 1 315 ? -9.269 11.936 -19.502 1.00 28.58 315 LYS A CA 1
ATOM 2404 C C . LYS A 1 315 ? -9.587 10.727 -20.385 1.00 28.58 315 LYS A C 1
ATOM 2406 O O . LYS A 1 315 ? -8.685 10.075 -20.889 1.00 28.58 315 LYS A O 1
ATOM 2411 N N . GLY A 1 316 ? -10.873 10.396 -20.503 1.00 33.00 316 GLY A N 1
ATOM 2412 C CA . GLY A 1 316 ? -11.349 9.227 -21.243 1.00 33.00 316 GLY A CA 1
ATOM 2413 C C . GLY A 1 316 ? -10.831 9.154 -22.682 1.00 33.00 316 GLY A C 1
ATOM 2414 O O . GLY A 1 316 ? -11.153 10.011 -23.506 1.00 33.00 316 GLY A O 1
ATOM 2415 N N . ILE A 1 317 ? -10.087 8.080 -22.952 1.00 33.84 317 ILE A N 1
ATOM 2416 C CA . ILE A 1 317 ? -9.942 7.396 -24.242 1.00 33.84 317 ILE A CA 1
ATOM 2417 C C . ILE A 1 317 ? -10.205 5.915 -23.970 1.00 33.84 317 ILE A C 1
ATOM 2419 O O . ILE A 1 317 ? -9.660 5.406 -22.963 1.00 33.84 317 ILE A O 1
#

Sequence (317 aa):
MDVCITCRKPLILEIDSEDDDESTHSEDSSRSDAGRTVPDSVELTCGCHFHWECLLDAYSMNECPNCGAHITRVTSTGEQQILCNLNNEGGLQEGLDIMPLLIEASYMKTYPEERRGRAFVEFAGEGDVISMIDMLREDAEDGNGGDSIDLLRYQDPLSGMSSALHAAVNSNNVTVAWLLLWLASGLDTARFPQEIATHAQEMELARENVTGKLDVRTLKDSDGMTAQQRATITGGVWTEMDQARMVGCLFGLSSDSFSWTSCKTPPSHNHDSLHMLSATNHSPELQAPSPRASAPAWSRMCPSIYCLVVTAKRKGI

Organism: NCBI:txid116794

Secondary structure (DSSP, 8-state):
--B-TTT-SBSEEEE----S----------S----EEEE-EEEETTS-EE-HHHHHHH-BTTB-TTT--B-EEE-TTS-EEEEEEEEETTEEEEEEE-HHHHHHHHHHHH-TTHHHHHHHHHHHHHT-HHHHHHHHHHHHHTTT-TT---TTT-EEGGGTTEEHHHHHHHTT-HHHHHHHHHHH----GGGS-HHHHHHHHHTT-PPP--TTS--GGG-B-TTS-BHHHHHHHH-THHHHHHHTTSSS--SS-------------PPP------------------PPPP---PPPGGGGS-THHHHHHHHTTSS--

pLDDT: mean 74.48, std 25.46, range [27.16, 97.38]